Protein AF-W2JSD4-F1 (afdb_monomer_lite)

Radius of gyration: 41.14 Å; chains: 1; bounding box: 85×65×101 Å

Organism: Phytophthora nicotianae (NCBI:txid4792)

pLDDT: mean 72.25, std 26.04, range [26.53, 98.56]

Foldseek 3Di:
DDDDDPDDDDPDDDPPDDPDDPPPPPDDDPCPDDDDDDDPPDDDDDPPDPDDDDDPDDDPDDDDDDDPVVVVVVVVVVVVVVVVVVPPPPDDDADDADDWADWDWDDPDPPDIDTDTHGGPPQDPCPRSNDNDPDDDDDDDDADWDKDKDDQADPDADPWAWKKKWADDPVGIWIFDTAIQQHAQVSVQVRQCPTPLAPGKHKDWDPQPPHHNGIMIMITRPDPPRRGHDRPDHIDIGRPPIDD

Structure (mmCIF, N/CA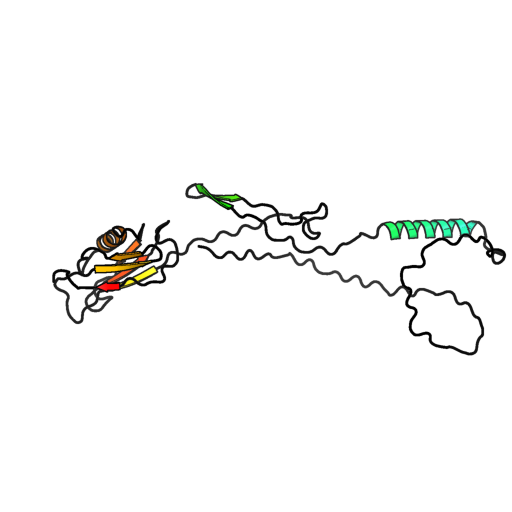/C/O backbone):
data_AF-W2JSD4-F1
#
_entry.id   AF-W2JSD4-F1
#
loop_
_atom_site.group_PDB
_atom_site.id
_atom_site.type_symbol
_atom_site.label_atom_id
_atom_site.label_alt_id
_atom_site.label_comp_id
_atom_site.label_asym_id
_atom_site.label_entity_id
_atom_site.label_seq_id
_atom_site.pdbx_PDB_ins_code
_atom_site.Cartn_x
_atom_site.Cartn_y
_atom_site.Cartn_z
_atom_site.occupancy
_atom_site.B_iso_or_equiv
_atom_site.auth_seq_id
_atom_site.auth_comp_id
_atom_site.auth_asym_id
_atom_site.auth_atom_id
_atom_site.pdbx_PDB_model_num
ATOM 1 N N . MET A 1 1 ? 10.696 -0.983 -6.379 1.00 34.59 1 MET A N 1
ATOM 2 C CA . MET A 1 1 ? 12.058 -1.258 -6.902 1.00 34.59 1 MET A CA 1
ATOM 3 C C . MET A 1 1 ? 12.075 -2.704 -7.394 1.00 34.59 1 MET A C 1
ATOM 5 O O . MET A 1 1 ? 11.824 -3.585 -6.585 1.00 34.59 1 MET A O 1
ATOM 9 N N . ILE A 1 2 ? 12.210 -2.968 -8.699 1.00 31.77 2 ILE A N 1
ATOM 10 C CA . ILE A 1 2 ? 12.017 -4.319 -9.270 1.00 31.77 2 ILE A CA 1
ATOM 11 C C . ILE A 1 2 ? 13.365 -4.866 -9.741 1.00 31.77 2 ILE A C 1
ATOM 13 O O . ILE A 1 2 ? 13.996 -4.292 -10.625 1.00 31.77 2 ILE A O 1
ATOM 17 N N . TYR A 1 3 ? 13.782 -5.991 -9.159 1.00 29.58 3 TYR A N 1
ATOM 18 C CA . TYR A 1 3 ? 14.874 -6.811 -9.674 1.00 29.58 3 TYR A CA 1
ATOM 19 C C . TYR A 1 3 ? 14.471 -7.366 -11.046 1.00 29.58 3 TYR A C 1
ATOM 21 O O . TYR A 1 3 ? 13.511 -8.126 -11.149 1.00 29.58 3 TYR A O 1
ATOM 29 N N . ARG A 1 4 ? 15.199 -7.010 -12.110 1.00 35.12 4 ARG A N 1
ATOM 30 C CA . ARG A 1 4 ? 15.073 -7.672 -13.416 1.00 35.12 4 ARG A CA 1
ATOM 31 C C . ARG A 1 4 ? 16.302 -8.521 -13.681 1.00 35.12 4 ARG A C 1
ATOM 33 O O . ARG A 1 4 ? 17.407 -8.006 -13.805 1.00 35.12 4 ARG A O 1
ATOM 40 N N . ARG A 1 5 ? 16.078 -9.820 -13.855 1.00 28.50 5 ARG A N 1
ATOM 41 C CA . ARG A 1 5 ? 16.980 -10.688 -14.603 1.00 28.50 5 ARG A CA 1
ATOM 42 C C . ARG A 1 5 ? 16.346 -10.899 -15.972 1.00 28.50 5 ARG A C 1
ATOM 44 O O . ARG A 1 5 ? 15.376 -11.635 -16.088 1.00 28.50 5 ARG A O 1
ATOM 51 N N . VAL A 1 6 ? 16.880 -10.233 -16.991 1.00 33.91 6 VAL A N 1
ATOM 52 C CA . VAL A 1 6 ? 16.550 -10.539 -18.386 1.00 33.91 6 VAL A CA 1
ATOM 53 C C . VAL A 1 6 ? 17.232 -11.870 -18.699 1.00 33.91 6 VAL A C 1
ATOM 55 O O . VAL A 1 6 ? 18.455 -11.917 -18.810 1.00 33.91 6 VAL A O 1
ATOM 58 N N . GLN A 1 7 ? 16.475 -12.968 -18.749 1.00 34.28 7 GLN A N 1
ATOM 59 C CA . GLN A 1 7 ? 16.999 -14.255 -19.214 1.00 34.28 7 GLN A CA 1
ATOM 60 C C . GLN A 1 7 ? 16.561 -14.519 -20.650 1.00 34.28 7 GLN A C 1
ATOM 62 O O . GLN A 1 7 ? 15.392 -14.382 -21.011 1.00 34.28 7 GLN A O 1
ATOM 67 N N . TRP A 1 8 ? 17.541 -14.905 -21.463 1.00 45.69 8 TRP A N 1
ATOM 68 C CA . TRP A 1 8 ? 17.386 -15.180 -22.882 1.00 45.69 8 TRP A CA 1
ATOM 69 C C . TRP A 1 8 ? 17.208 -16.679 -23.127 1.00 45.69 8 TRP A C 1
ATOM 71 O O . TRP A 1 8 ? 17.858 -17.502 -22.479 1.00 45.69 8 TRP A O 1
ATOM 81 N N . THR A 1 9 ? 16.364 -17.040 -24.090 1.00 32.56 9 THR A N 1
ATOM 82 C CA . THR A 1 9 ? 16.244 -18.410 -24.594 1.00 32.56 9 THR A CA 1
ATOM 83 C C . THR A 1 9 ? 16.611 -18.434 -26.074 1.00 32.56 9 THR A C 1
ATOM 85 O O . THR A 1 9 ? 15.913 -17.878 -26.917 1.00 32.56 9 THR A O 1
ATOM 88 N N . SER A 1 10 ? 17.722 -19.104 -26.390 1.00 35.81 10 SER A N 1
ATOM 89 C CA . SER A 1 10 ? 18.088 -19.445 -27.766 1.00 35.81 10 SER A CA 1
ATOM 90 C C . SER A 1 10 ? 17.223 -20.606 -28.257 1.00 35.81 10 SER A C 1
ATOM 92 O O . SER A 1 10 ? 17.127 -21.612 -27.540 1.00 35.81 10 SER A O 1
ATOM 94 N N . PRO A 1 11 ? 16.645 -20.564 -29.471 1.00 34.03 11 PRO A N 1
ATOM 95 C CA . PRO A 1 11 ? 16.133 -21.766 -30.106 1.00 34.03 11 PRO A CA 1
ATOM 96 C C . PRO A 1 11 ? 17.327 -22.674 -30.423 1.00 34.03 11 PRO A C 1
ATOM 98 O O . PRO A 1 11 ? 18.090 -22.415 -31.355 1.00 34.03 11 PRO A O 1
ATOM 101 N N . ARG A 1 12 ? 17.511 -23.752 -29.650 1.00 38.22 12 ARG A N 1
ATOM 102 C CA . ARG A 1 12 ? 18.503 -24.790 -29.964 1.00 38.22 12 ARG A CA 1
ATOM 103 C C . ARG A 1 12 ? 18.160 -25.399 -31.326 1.00 38.22 12 ARG A C 1
ATOM 105 O O . ARG A 1 12 ? 17.294 -26.267 -31.411 1.00 38.22 12 ARG A O 1
ATOM 112 N N . ARG A 1 13 ? 18.839 -24.978 -32.397 1.00 34.66 13 ARG A N 1
ATOM 113 C CA . ARG A 1 13 ? 18.837 -25.752 -33.644 1.00 34.66 13 ARG A CA 1
ATOM 114 C C . ARG A 1 13 ? 19.636 -27.042 -33.410 1.00 34.66 13 ARG A C 1
ATOM 116 O O . ARG A 1 13 ? 20.716 -26.982 -32.820 1.00 34.66 13 ARG A O 1
ATOM 123 N N . PRO A 1 14 ? 19.130 -28.213 -33.830 1.00 30.97 14 PRO A N 1
ATOM 124 C CA . PRO A 1 14 ? 19.818 -29.477 -33.614 1.00 30.97 14 PRO A CA 1
ATOM 125 C C . PRO A 1 14 ? 21.126 -29.513 -34.413 1.00 30.97 14 PRO A C 1
ATOM 127 O O . PRO A 1 14 ? 21.135 -29.305 -35.626 1.00 30.97 14 PRO A O 1
ATOM 130 N N . LEU A 1 15 ? 22.231 -29.806 -33.722 1.00 33.00 15 LEU A N 1
ATOM 131 C CA . LEU A 1 15 ? 23.531 -30.111 -34.317 1.00 33.00 15 LEU A CA 1
ATOM 132 C C . LEU A 1 15 ? 23.387 -31.327 -35.247 1.00 33.00 15 LEU A C 1
ATOM 134 O O . LEU A 1 15 ? 23.434 -32.473 -34.794 1.00 33.00 15 LEU A O 1
ATOM 138 N N . ARG A 1 16 ? 23.238 -31.107 -36.559 1.00 32.81 16 ARG A N 1
ATOM 139 C CA . ARG A 1 16 ? 23.513 -32.159 -37.547 1.00 32.81 16 ARG A CA 1
ATOM 140 C C . ARG A 1 16 ? 25.016 -32.425 -37.526 1.00 32.81 16 ARG A C 1
ATOM 142 O O . ARG A 1 16 ? 25.794 -31.676 -38.108 1.00 32.81 16 ARG A O 1
ATOM 149 N N . ARG A 1 17 ? 25.422 -33.498 -36.844 1.00 33.44 17 ARG A N 1
ATOM 150 C CA . ARG A 1 17 ? 26.762 -34.081 -36.976 1.00 33.44 17 ARG A CA 1
ATOM 151 C C . ARG A 1 17 ? 26.915 -34.603 -38.404 1.00 33.44 17 ARG A C 1
ATOM 153 O O . ARG A 1 17 ? 26.448 -35.697 -38.707 1.00 33.44 17 ARG A O 1
ATOM 160 N N . TYR A 1 18 ? 27.571 -33.844 -39.273 1.00 32.91 18 TYR A N 1
ATOM 161 C CA . TYR A 1 18 ? 28.174 -34.430 -40.464 1.00 32.91 18 TYR A CA 1
ATOM 162 C C . TYR A 1 18 ? 29.490 -35.084 -40.041 1.00 32.91 18 TYR A C 1
ATOM 164 O O . TYR A 1 18 ? 30.483 -34.413 -39.769 1.00 32.91 18 TYR A O 1
ATOM 172 N N . PHE A 1 19 ? 29.467 -36.412 -39.930 1.00 31.23 19 PHE A N 1
ATOM 173 C CA . PHE A 1 19 ? 30.673 -37.231 -39.916 1.00 31.23 19 PHE A CA 1
ATOM 174 C C . PHE A 1 19 ? 31.348 -37.078 -41.285 1.00 31.23 19 PHE A C 1
ATOM 176 O O . PHE A 1 19 ? 30.894 -37.655 -42.270 1.00 31.23 19 PHE A O 1
ATOM 183 N N . SER A 1 20 ? 32.412 -36.281 -41.354 1.00 29.39 20 SER A N 1
ATOM 184 C CA . SER A 1 20 ? 33.348 -36.345 -42.478 1.00 29.39 20 SER A CA 1
ATOM 185 C C . SER A 1 20 ? 34.213 -37.599 -42.297 1.00 29.39 20 SER A C 1
ATOM 187 O O . SER A 1 20 ? 34.738 -37.799 -41.196 1.00 29.39 20 SER A O 1
ATOM 189 N N . PRO A 1 21 ? 34.369 -38.471 -43.308 1.00 29.83 21 PRO A N 1
ATOM 190 C CA . PRO A 1 21 ? 35.281 -39.601 -43.198 1.00 29.83 21 PRO A CA 1
ATOM 191 C C . PRO A 1 21 ? 36.727 -39.081 -43.111 1.00 29.83 21 PRO A C 1
ATOM 193 O O . PRO A 1 21 ? 37.032 -38.015 -43.655 1.00 29.83 21 PRO A O 1
ATOM 196 N N . PRO A 1 22 ? 37.648 -39.806 -42.452 1.00 30.73 22 PRO A N 1
ATOM 197 C CA . PRO A 1 22 ? 39.042 -39.402 -42.417 1.00 30.73 22 PRO A CA 1
ATOM 198 C C . PRO A 1 22 ? 39.612 -39.508 -43.833 1.00 30.73 22 PRO A C 1
ATOM 200 O O . PRO A 1 22 ? 39.769 -40.602 -44.378 1.00 30.73 22 PRO A O 1
ATOM 203 N N . ILE A 1 23 ? 39.931 -38.365 -44.438 1.00 31.81 23 ILE A N 1
ATOM 204 C CA . ILE A 1 23 ? 40.723 -38.319 -45.663 1.00 31.81 23 ILE A CA 1
ATOM 205 C C . ILE A 1 23 ? 42.118 -38.824 -45.289 1.00 31.81 23 ILE A C 1
ATOM 207 O O . ILE A 1 23 ? 42.925 -38.115 -44.689 1.00 31.81 23 ILE A O 1
ATOM 211 N N . ARG A 1 24 ? 42.386 -40.094 -45.605 1.00 30.47 24 ARG A N 1
ATOM 212 C CA . ARG A 1 24 ? 43.734 -40.665 -45.603 1.00 30.47 24 ARG A CA 1
ATOM 213 C C . ARG A 1 24 ? 44.545 -39.902 -46.646 1.00 30.47 24 ARG A C 1
ATOM 215 O O . ARG A 1 24 ? 44.405 -40.137 -47.843 1.00 30.47 24 ARG A O 1
ATOM 222 N N . LEU A 1 25 ? 45.377 -38.978 -46.175 1.00 30.36 25 LEU A N 1
ATOM 223 C CA . LEU A 1 25 ? 46.402 -38.328 -46.977 1.00 30.36 25 LEU A CA 1
ATOM 224 C C . LEU A 1 25 ? 47.358 -39.426 -47.466 1.00 30.36 25 LEU A C 1
ATOM 226 O O . LEU A 1 25 ? 48.126 -39.987 -46.683 1.00 30.36 25 LEU A O 1
ATOM 230 N N . LEU A 1 26 ? 47.258 -39.795 -48.742 1.00 28.88 26 LEU A N 1
ATOM 231 C CA . LEU A 1 26 ? 48.181 -40.730 -49.373 1.00 28.88 26 LEU A CA 1
ATOM 232 C C . LEU A 1 26 ? 49.525 -39.998 -49.531 1.00 28.88 26 LEU A C 1
ATOM 234 O O . LEU A 1 26 ? 49.752 -39.293 -50.511 1.00 28.88 26 LEU A O 1
ATOM 238 N N . LEU A 1 27 ? 50.389 -40.092 -48.515 1.00 29.59 27 LEU A N 1
ATOM 239 C CA . LEU A 1 27 ? 51.774 -39.639 -48.611 1.00 29.59 27 LEU A CA 1
ATOM 240 C C . LEU A 1 27 ? 52.483 -40.438 -49.710 1.00 29.59 27 LEU A C 1
ATOM 242 O O . LEU A 1 27 ? 52.460 -41.670 -49.709 1.00 29.59 27 LEU A O 1
ATOM 246 N N . CYS A 1 28 ? 53.143 -39.724 -50.620 1.00 26.53 28 CYS A N 1
ATOM 247 C CA . CYS A 1 28 ? 54.070 -40.292 -51.588 1.00 26.53 28 CYS A CA 1
ATOM 248 C C . CYS A 1 28 ? 55.108 -41.182 -50.886 1.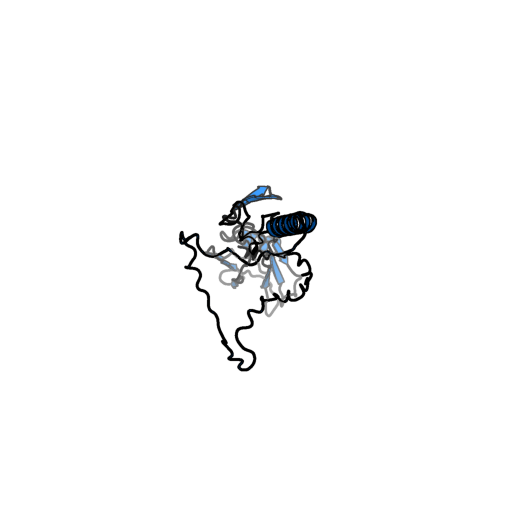00 26.53 28 CYS A C 1
ATOM 250 O O . CYS A 1 28 ? 55.852 -40.720 -50.019 1.00 26.53 28 CYS A O 1
ATOM 252 N N . LEU A 1 29 ? 55.195 -42.447 -51.300 1.00 27.52 29 LEU A N 1
ATOM 253 C CA . LEU A 1 29 ? 56.316 -43.319 -50.968 1.00 27.52 29 LEU A CA 1
ATOM 254 C C . LEU A 1 29 ? 57.553 -42.845 -51.741 1.00 27.52 29 LEU A C 1
ATOM 256 O O . LEU A 1 29 ? 57.626 -43.000 -52.957 1.00 27.52 29 LEU A O 1
ATOM 260 N N . VAL A 1 30 ? 58.549 -42.314 -51.031 1.00 34.44 30 VAL A N 1
ATOM 261 C CA . VAL A 1 30 ? 59.941 -42.344 -51.497 1.00 34.44 30 VAL A CA 1
ATOM 262 C C . VAL A 1 30 ? 60.607 -43.514 -50.786 1.00 34.44 30 VAL A C 1
ATOM 264 O O . VAL A 1 30 ? 60.987 -43.433 -49.619 1.00 34.44 30 VAL A O 1
ATOM 267 N N . GLN A 1 31 ? 60.682 -44.642 -51.484 1.00 34.66 31 GLN A N 1
ATOM 268 C CA . GLN A 1 31 ? 61.349 -45.853 -51.021 1.00 34.66 31 GLN A CA 1
ATOM 269 C C . GLN A 1 31 ? 62.866 -45.627 -51.061 1.00 34.66 31 GLN A C 1
ATOM 271 O O . GLN A 1 31 ? 63.435 -45.537 -52.146 1.00 34.66 31 GLN A O 1
ATOM 276 N N . LYS A 1 32 ? 63.512 -45.493 -49.893 1.00 35.84 32 LYS A N 1
ATOM 277 C CA . LYS A 1 32 ? 64.970 -45.275 -49.806 1.00 35.84 32 LYS A CA 1
ATOM 278 C C . LYS A 1 32 ? 65.788 -46.498 -49.349 1.00 35.84 32 LYS A C 1
ATOM 280 O O . LYS A 1 32 ? 66.985 -46.476 -49.565 1.00 35.84 32 LYS A O 1
ATOM 285 N N . ASP A 1 33 ? 65.182 -47.554 -48.792 1.00 32.94 33 ASP A N 1
ATOM 286 C CA . ASP A 1 33 ? 65.760 -48.917 -48.664 1.00 32.94 33 ASP A CA 1
ATOM 287 C C . ASP A 1 33 ? 64.769 -49.869 -47.938 1.00 32.94 33 ASP A C 1
ATOM 289 O O . ASP A 1 33 ? 64.012 -49.394 -47.088 1.00 32.94 33 ASP A O 1
ATOM 293 N N . PRO A 1 34 ? 64.727 -51.197 -48.203 1.00 41.47 34 PRO A N 1
ATOM 294 C CA . PRO A 1 34 ? 63.590 -52.049 -47.823 1.00 41.47 34 PRO A CA 1
ATOM 295 C C . PRO A 1 34 ? 63.665 -52.764 -46.454 1.00 41.47 34 PRO A C 1
ATOM 297 O O . PRO A 1 34 ? 62.884 -53.691 -46.242 1.00 41.47 34 PRO A O 1
ATOM 300 N N . ARG A 1 35 ? 64.569 -52.428 -45.513 1.00 38.59 35 ARG A N 1
ATOM 301 C CA . ARG A 1 35 ? 64.761 -53.281 -44.303 1.00 38.59 35 ARG A CA 1
ATOM 302 C C . ARG A 1 35 ? 64.842 -52.626 -42.915 1.00 38.59 35 ARG A C 1
ATOM 304 O O . ARG A 1 35 ? 65.102 -53.346 -41.956 1.00 38.59 35 ARG A O 1
ATOM 311 N N . ARG A 1 36 ? 64.555 -51.333 -42.726 1.00 35.09 36 ARG A N 1
ATOM 312 C CA . ARG A 1 36 ? 64.438 -50.747 -41.367 1.00 35.09 36 ARG A CA 1
ATOM 313 C C . ARG A 1 36 ? 63.384 -49.641 -41.294 1.00 35.09 36 ARG A C 1
ATOM 315 O O . ARG A 1 36 ? 63.546 -48.595 -41.909 1.00 35.09 36 ARG A O 1
ATOM 322 N N . PHE A 1 37 ? 62.347 -49.850 -40.482 1.00 33.53 37 PHE A N 1
ATOM 323 C CA . PHE A 1 37 ? 61.422 -48.798 -40.055 1.00 33.53 37 PHE A CA 1
ATOM 324 C C . PHE A 1 37 ? 61.918 -48.199 -38.733 1.00 33.53 37 PHE A C 1
ATOM 326 O O . PHE A 1 37 ? 62.057 -48.918 -37.745 1.00 33.53 37 PHE A O 1
ATOM 333 N N . VAL A 1 38 ? 62.167 -46.888 -38.702 1.00 38.12 38 VAL A N 1
ATOM 334 C CA . VAL A 1 38 ? 62.349 -46.115 -37.462 1.00 38.12 38 VAL A CA 1
ATOM 335 C C . VAL A 1 38 ? 61.153 -45.179 -37.324 1.00 38.12 38 VAL A C 1
ATOM 337 O O . VAL A 1 38 ? 60.815 -44.451 -38.255 1.00 38.12 38 VAL A O 1
ATOM 340 N N . TRP A 1 39 ? 60.498 -45.205 -36.165 1.00 28.14 39 TRP A N 1
ATOM 341 C CA . TRP A 1 39 ? 59.381 -44.319 -35.852 1.00 28.14 39 TRP A CA 1
ATOM 342 C C . TRP A 1 39 ? 59.892 -42.925 -35.471 1.00 28.14 39 TRP A C 1
ATOM 344 O O . TRP A 1 39 ? 60.505 -42.765 -34.418 1.00 28.14 39 TRP A O 1
ATOM 354 N N . ILE A 1 40 ? 59.585 -41.901 -36.273 1.00 38.59 40 ILE A N 1
ATOM 355 C CA . ILE A 1 40 ? 59.673 -40.500 -35.833 1.00 38.59 40 ILE A CA 1
ATOM 356 C C . ILE A 1 40 ? 58.300 -40.130 -35.273 1.00 38.59 40 ILE A C 1
ATOM 358 O O . ILE A 1 40 ? 57.331 -40.013 -36.019 1.00 38.59 40 ILE A O 1
ATOM 362 N N . LYS A 1 41 ? 58.196 -40.001 -33.946 1.00 41.47 41 LYS A N 1
ATOM 363 C CA . LYS A 1 41 ? 56.906 -39.819 -33.262 1.00 41.47 41 LYS A CA 1
ATOM 364 C C . LYS A 1 41 ? 56.376 -38.386 -33.216 1.00 41.47 41 LYS A C 1
ATOM 366 O O . LYS A 1 41 ? 55.246 -38.240 -32.787 1.00 41.47 41 LYS A O 1
ATOM 371 N N . ASN A 1 42 ? 57.102 -37.355 -33.653 1.00 36.38 42 ASN A N 1
ATOM 372 C CA . ASN A 1 42 ? 56.576 -35.984 -33.677 1.00 36.38 42 ASN A CA 1
ATOM 373 C C . ASN A 1 42 ? 57.318 -35.116 -34.702 1.00 36.38 42 ASN A C 1
ATOM 375 O O . ASN A 1 42 ? 58.507 -34.854 -34.531 1.00 36.38 42 ASN A O 1
ATOM 379 N N . LEU A 1 43 ? 56.614 -34.624 -35.726 1.00 34.72 43 LEU A N 1
ATOM 380 C CA . LEU A 1 43 ? 57.088 -33.515 -36.556 1.00 34.72 43 LEU A CA 1
ATOM 381 C C . LEU A 1 43 ? 56.300 -32.260 -36.161 1.00 34.72 43 LEU A C 1
ATOM 383 O O . LEU A 1 43 ? 55.132 -32.114 -36.507 1.00 34.72 43 LEU A O 1
ATOM 387 N N . SER A 1 44 ? 56.929 -31.378 -35.385 1.00 33.09 44 SER A N 1
ATOM 388 C CA . SER A 1 44 ? 56.374 -30.069 -35.036 1.00 33.09 44 SER A CA 1
ATOM 389 C C . SER A 1 44 ? 56.888 -29.044 -36.044 1.00 33.09 44 SER A C 1
ATOM 391 O O . SER A 1 44 ? 58.065 -28.693 -36.020 1.00 33.09 44 SER A O 1
ATOM 393 N N . ILE A 1 45 ? 56.025 -28.589 -36.953 1.00 38.12 45 ILE A N 1
ATOM 394 C CA . ILE A 1 45 ? 56.349 -27.494 -37.874 1.00 38.12 45 ILE A CA 1
ATOM 395 C C . ILE A 1 45 ? 55.885 -26.197 -37.205 1.00 38.12 45 ILE A C 1
ATOM 397 O O . ILE A 1 45 ? 54.687 -25.979 -37.027 1.00 38.12 45 ILE A O 1
ATOM 401 N N . LYS A 1 46 ? 56.828 -25.343 -36.787 1.00 32.72 46 LYS A N 1
ATOM 402 C CA . LYS A 1 46 ? 56.519 -23.980 -36.326 1.00 32.72 46 LYS A CA 1
ATOM 403 C C . LYS A 1 46 ? 56.345 -23.071 -37.543 1.00 32.72 46 LYS A C 1
ATOM 405 O O . LYS A 1 46 ? 57.146 -23.112 -38.466 1.00 32.72 46 LYS A O 1
ATOM 410 N N . ALA A 1 47 ? 55.309 -22.235 -37.513 1.00 34.91 47 ALA A N 1
ATOM 411 C CA . ALA A 1 47 ? 54.866 -21.347 -38.591 1.00 34.91 47 ALA A CA 1
ATOM 412 C C . ALA A 1 47 ? 55.797 -20.141 -38.848 1.00 34.91 47 ALA A C 1
ATOM 414 O O . ALA A 1 47 ? 55.372 -18.990 -38.797 1.00 34.91 47 ALA A O 1
ATOM 415 N N . ARG A 1 48 ? 57.083 -20.385 -39.093 1.00 40.16 48 ARG A N 1
ATOM 416 C CA . ARG A 1 48 ? 58.051 -19.344 -39.452 1.00 40.16 48 ARG A CA 1
ATOM 417 C C . ARG A 1 48 ? 59.150 -19.913 -40.339 1.00 40.16 48 ARG A C 1
ATOM 419 O O . ARG A 1 48 ? 60.300 -19.898 -39.952 1.00 40.16 48 ARG A O 1
ATOM 426 N N . ASP A 1 49 ? 58.741 -20.411 -41.506 1.00 31.92 49 ASP A N 1
ATOM 427 C CA . ASP A 1 49 ? 59.612 -20.761 -42.641 1.00 31.92 49 ASP A CA 1
ATOM 428 C C . ASP A 1 49 ? 58.906 -20.465 -43.988 1.00 31.92 49 ASP A C 1
ATOM 430 O O . ASP A 1 49 ? 59.070 -21.176 -44.976 1.00 31.92 49 ASP A O 1
ATOM 434 N N . ILE A 1 50 ? 58.077 -19.412 -44.041 1.00 39.94 50 ILE A N 1
ATOM 435 C C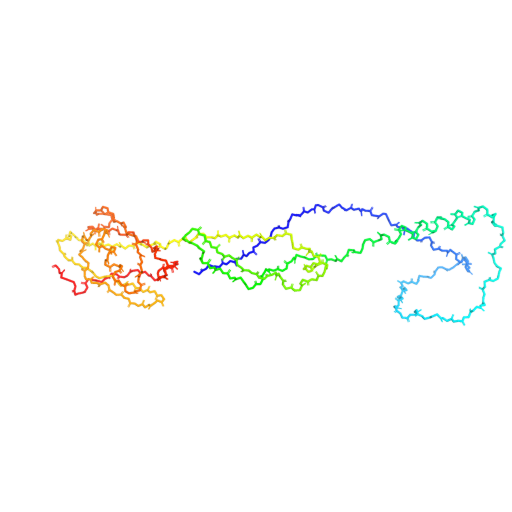A . ILE A 1 50 ? 57.515 -18.892 -45.299 1.00 39.94 50 ILE A CA 1
ATOM 436 C C . ILE A 1 50 ? 58.272 -17.613 -45.653 1.00 39.94 50 ILE A C 1
ATOM 438 O O . ILE A 1 50 ? 57.829 -16.512 -45.348 1.00 39.94 50 ILE A O 1
ATOM 442 N N . LEU A 1 51 ? 59.428 -17.769 -46.293 1.00 32.78 51 LEU A N 1
ATOM 443 C CA . LEU A 1 51 ? 60.033 -16.740 -47.139 1.00 32.78 51 LEU A CA 1
ATOM 444 C C . LEU A 1 51 ? 60.599 -17.433 -48.389 1.00 32.78 51 LEU A C 1
ATOM 446 O O . LEU A 1 51 ? 61.237 -18.483 -48.267 1.00 32.78 51 LEU A O 1
ATOM 450 N N . PRO A 1 52 ? 60.349 -16.904 -49.600 1.00 36.81 52 PRO A N 1
ATOM 451 C CA . PRO A 1 52 ? 60.696 -17.590 -50.833 1.00 36.81 52 PRO A CA 1
ATOM 452 C C . PRO A 1 52 ? 62.201 -17.463 -51.084 1.00 36.81 52 PRO A C 1
ATOM 454 O O . PRO A 1 52 ? 62.709 -16.404 -51.443 1.00 36.81 52 PRO A O 1
ATOM 457 N N . SER A 1 53 ? 62.921 -18.566 -50.898 1.00 32.22 53 SER A N 1
ATOM 458 C CA . SER A 1 53 ? 64.306 -18.707 -51.340 1.00 32.22 53 SER A CA 1
ATOM 459 C C . SER A 1 53 ? 64.338 -18.862 -52.862 1.00 32.22 53 SER A C 1
ATOM 461 O O . SER A 1 53 ? 63.864 -19.848 -53.433 1.00 32.22 53 SER A O 1
ATOM 463 N N . THR A 1 54 ? 64.885 -17.850 -53.525 1.00 39.09 54 THR A N 1
ATOM 464 C CA . THR A 1 54 ? 65.215 -17.819 -54.946 1.00 39.09 54 THR A CA 1
ATOM 465 C C . THR A 1 54 ? 66.337 -18.813 -55.249 1.00 39.09 54 THR A C 1
ATOM 467 O O . THR A 1 54 ? 67.520 -18.488 -55.193 1.00 39.09 54 THR A O 1
ATOM 470 N N . ARG A 1 55 ? 65.990 -20.048 -55.625 1.00 33.00 55 ARG A N 1
ATOM 471 C CA . ARG A 1 55 ? 66.919 -20.906 -56.379 1.00 33.00 55 ARG A CA 1
ATOM 472 C C . ARG A 1 55 ? 66.196 -21.923 -57.252 1.00 33.00 55 ARG A C 1
ATOM 474 O O . ARG A 1 55 ? 65.910 -23.052 -56.873 1.00 33.00 55 ARG A O 1
ATOM 481 N N . THR A 1 56 ? 65.955 -21.499 -58.485 1.00 41.66 56 THR A N 1
ATOM 482 C CA . THR A 1 56 ? 65.727 -22.355 -59.647 1.00 41.66 56 THR A CA 1
ATOM 483 C C . THR A 1 56 ? 66.937 -23.258 -59.873 1.00 41.66 56 THR A C 1
ATOM 485 O O . THR A 1 56 ? 67.940 -22.799 -60.409 1.00 41.66 56 THR A O 1
ATOM 488 N N . SER A 1 57 ? 66.869 -24.527 -59.470 1.00 39.25 57 SER A N 1
ATOM 489 C CA . SER A 1 57 ? 67.722 -25.605 -60.000 1.00 39.25 57 SER A CA 1
ATOM 490 C C . SER A 1 57 ? 67.407 -26.924 -59.290 1.00 39.25 57 SER A C 1
ATOM 492 O O . SER A 1 57 ? 68.048 -27.245 -58.297 1.00 39.25 57 SER A O 1
ATOM 494 N N . MET A 1 58 ? 66.421 -27.672 -59.793 1.00 34.41 58 MET A N 1
ATOM 495 C CA . MET A 1 58 ? 66.360 -29.151 -59.825 1.00 34.41 58 MET A CA 1
ATOM 496 C C . MET A 1 58 ? 64.911 -29.594 -60.051 1.00 34.41 58 MET A C 1
ATOM 498 O O . MET A 1 58 ? 64.224 -30.084 -59.166 1.00 34.41 58 MET A O 1
ATOM 502 N N . ALA A 1 59 ? 64.428 -29.412 -61.274 1.00 34.72 59 ALA A N 1
ATOM 503 C CA . ALA A 1 59 ? 63.249 -30.124 -61.758 1.00 34.72 59 ALA A CA 1
ATOM 504 C C . ALA A 1 59 ? 63.442 -30.419 -63.247 1.00 34.72 59 ALA A C 1
ATOM 506 O O . ALA A 1 59 ? 62.653 -30.031 -64.102 1.00 34.72 59 ALA A O 1
ATOM 507 N N . ARG A 1 60 ? 64.566 -31.059 -63.578 1.00 36.81 60 ARG A N 1
ATOM 508 C CA . ARG A 1 60 ? 64.742 -31.722 -64.868 1.00 36.81 60 ARG A CA 1
ATOM 509 C C . ARG A 1 60 ? 64.820 -33.215 -64.591 1.00 36.81 60 ARG A C 1
ATOM 511 O O . ARG A 1 60 ? 65.638 -33.649 -63.793 1.00 36.81 60 ARG A O 1
ATOM 518 N N . SER A 1 61 ? 63.980 -33.960 -65.301 1.00 37.66 61 SER A N 1
ATOM 519 C CA . SER A 1 61 ? 63.986 -35.422 -65.407 1.00 37.66 61 SER A CA 1
ATOM 520 C C . SER A 1 61 ? 63.190 -36.214 -64.362 1.00 37.66 61 SER A C 1
ATOM 522 O O . SER A 1 61 ? 63.747 -36.990 -63.598 1.00 37.66 61 SER A O 1
ATOM 524 N N . CYS A 1 62 ? 61.858 -36.105 -64.424 1.00 36.31 62 CYS A N 1
ATOM 525 C CA . CYS A 1 62 ? 60.988 -37.291 -64.382 1.00 36.31 62 CYS A CA 1
ATOM 526 C C . CYS A 1 62 ? 59.602 -36.967 -64.970 1.00 36.31 62 CYS A C 1
ATOM 528 O O . CYS A 1 62 ? 58.583 -36.998 -64.295 1.00 36.31 62 CYS A O 1
ATOM 530 N N . PHE A 1 63 ? 59.565 -36.590 -66.250 1.00 37.88 63 PHE A N 1
ATOM 531 C CA . PHE A 1 63 ? 58.314 -36.499 -67.007 1.00 37.88 63 PHE A CA 1
ATOM 532 C C . PHE A 1 63 ? 58.525 -37.187 -68.353 1.00 37.88 63 PHE A C 1
ATOM 534 O O . PHE A 1 63 ? 58.806 -36.564 -69.374 1.00 37.88 63 PHE A O 1
ATOM 541 N N . ARG A 1 64 ? 58.469 -38.521 -68.347 1.00 40.47 64 ARG A N 1
ATOM 542 C CA . ARG A 1 64 ? 58.311 -39.302 -69.574 1.00 40.47 64 ARG A CA 1
ATOM 543 C C . ARG A 1 64 ? 56.988 -40.054 -69.501 1.00 40.47 64 ARG A C 1
ATOM 545 O O . ARG A 1 64 ? 56.793 -40.889 -68.630 1.00 40.47 64 ARG A O 1
ATOM 552 N N . ARG A 1 65 ? 56.143 -39.744 -70.491 1.00 49.28 65 ARG A N 1
ATOM 553 C CA . ARG A 1 65 ? 54.893 -40.406 -70.903 1.00 49.28 65 ARG A CA 1
ATOM 554 C C . ARG A 1 65 ? 53.679 -40.255 -69.979 1.00 49.28 65 ARG A C 1
ATOM 556 O O . ARG A 1 65 ? 53.245 -41.209 -69.349 1.00 49.28 65 ARG A O 1
ATOM 563 N N . LEU A 1 66 ? 53.014 -39.104 -70.081 1.00 45.25 66 LEU A N 1
ATOM 564 C CA . LEU A 1 66 ? 51.549 -39.043 -70.022 1.00 45.25 66 LEU A CA 1
ATOM 565 C C . LEU A 1 66 ? 51.024 -38.210 -71.202 1.00 45.25 66 LEU A C 1
ATOM 567 O O . LEU A 1 66 ? 51.564 -37.155 -71.517 1.00 45.25 66 LEU A O 1
ATOM 571 N N . TRP A 1 67 ? 50.009 -38.743 -71.884 1.00 46.00 67 TRP A N 1
ATOM 572 C CA . TRP A 1 67 ? 49.364 -38.170 -73.070 1.00 46.00 67 TRP A CA 1
ATOM 573 C C . TRP A 1 67 ? 48.752 -36.772 -72.822 1.00 46.00 67 TRP A C 1
ATOM 575 O O . TRP A 1 67 ? 48.222 -36.532 -71.732 1.00 46.00 67 TRP A O 1
ATOM 585 N N . PRO A 1 68 ? 48.726 -35.879 -73.836 1.00 49.84 68 PRO A N 1
ATOM 586 C CA . PRO A 1 68 ? 48.301 -34.478 -73.695 1.00 49.84 68 PRO A CA 1
ATOM 587 C C . PRO A 1 68 ? 46.856 -34.303 -73.192 1.00 49.84 68 PRO A C 1
ATOM 589 O O . PRO A 1 68 ? 46.576 -33.371 -72.440 1.00 49.84 68 PRO A O 1
ATOM 592 N N . SER A 1 69 ? 45.950 -35.241 -73.492 1.00 50.69 69 SER A N 1
ATOM 593 C CA . SER A 1 69 ? 44.542 -35.190 -73.059 1.00 50.69 69 SER A CA 1
ATOM 594 C C . SER A 1 69 ? 44.345 -35.340 -71.543 1.00 50.69 69 SER A C 1
ATOM 596 O O . SER A 1 69 ? 43.321 -34.926 -71.005 1.00 50.69 69 SER A O 1
ATOM 598 N N . ARG A 1 70 ? 45.317 -35.921 -70.824 1.00 53.88 70 ARG A N 1
ATOM 599 C CA . ARG A 1 70 ? 45.231 -36.146 -69.368 1.00 53.88 70 ARG A CA 1
ATOM 600 C C . ARG A 1 70 ? 45.631 -34.904 -68.562 1.00 53.88 70 ARG A C 1
ATOM 602 O O . ARG A 1 70 ? 45.188 -34.765 -67.430 1.00 53.88 70 ARG A O 1
ATOM 609 N N . ILE A 1 71 ? 46.413 -33.987 -69.141 1.00 56.59 71 ILE A N 1
ATOM 610 C CA . ILE A 1 71 ? 46.892 -32.770 -68.460 1.00 56.59 71 ILE A CA 1
ATOM 611 C C . ILE A 1 71 ? 45.753 -31.760 -68.303 1.00 56.59 71 ILE A C 1
ATOM 613 O O . ILE A 1 71 ? 45.583 -31.197 -67.228 1.00 56.59 71 ILE A O 1
ATOM 617 N N . HIS A 1 72 ? 44.928 -31.574 -69.338 1.00 59.25 72 HIS A N 1
ATOM 618 C CA . HIS A 1 72 ? 43.771 -30.675 -69.262 1.00 59.25 72 HIS A CA 1
ATOM 619 C C . HIS A 1 72 ? 42.732 -31.168 -68.253 1.00 59.25 72 HIS A C 1
ATOM 621 O O . HIS A 1 72 ? 42.231 -30.374 -67.466 1.00 59.25 72 HIS A O 1
ATOM 627 N N . LEU A 1 73 ? 42.473 -32.480 -68.207 1.00 60.97 73 LEU A N 1
ATOM 628 C CA . LEU A 1 73 ? 41.562 -33.074 -67.226 1.00 60.97 73 LEU A CA 1
ATOM 629 C C . LEU A 1 73 ? 42.077 -32.898 -65.789 1.00 60.97 73 LEU A C 1
ATOM 631 O O . LEU A 1 73 ? 41.307 -32.542 -64.905 1.00 60.97 73 LEU A O 1
ATOM 635 N N . VAL A 1 74 ? 43.378 -33.111 -65.556 1.00 62.88 74 VAL A N 1
ATOM 636 C CA . VAL A 1 74 ? 43.994 -32.926 -64.232 1.00 62.88 74 VAL A CA 1
ATOM 637 C C . VAL A 1 74 ? 43.976 -31.455 -63.816 1.00 62.88 74 VAL A C 1
ATOM 639 O O . VAL A 1 74 ? 43.612 -31.170 -62.684 1.00 62.88 74 VAL A O 1
ATOM 642 N N . MET A 1 75 ? 44.288 -30.518 -64.715 1.00 66.44 75 MET A N 1
ATOM 643 C CA . MET A 1 75 ? 44.240 -29.077 -64.428 1.00 66.44 75 MET A CA 1
ATOM 644 C C . MET A 1 75 ? 42.812 -28.581 -64.172 1.00 66.44 75 MET A C 1
ATOM 646 O O . MET A 1 75 ? 42.604 -27.755 -63.289 1.00 66.44 75 MET A O 1
ATOM 650 N N . LEU A 1 76 ? 41.821 -29.112 -64.894 1.00 66.19 76 LEU A N 1
ATOM 651 C CA . LEU A 1 76 ? 40.407 -28.773 -64.717 1.00 66.19 76 LEU A CA 1
ATOM 652 C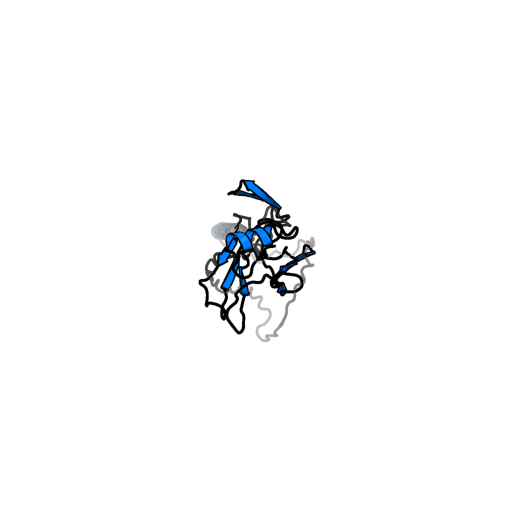 C . LEU A 1 76 ? 39.853 -29.356 -63.409 1.00 66.19 76 LEU A C 1
ATOM 654 O O . LEU A 1 76 ? 39.154 -28.659 -62.681 1.00 66.19 76 LEU A O 1
ATOM 658 N N . LEU A 1 77 ? 40.236 -30.587 -63.050 1.00 65.00 77 LEU A N 1
ATOM 659 C CA . LEU A 1 77 ? 39.929 -31.183 -61.744 1.00 65.00 77 LEU A CA 1
ATOM 660 C C . LEU A 1 77 ? 40.616 -30.436 -60.594 1.00 65.00 77 LEU A C 1
ATOM 662 O O . LEU A 1 77 ? 39.995 -30.223 -59.559 1.00 65.00 77 LEU A O 1
ATOM 666 N N . PHE A 1 78 ? 41.866 -30.002 -60.772 1.00 62.69 78 PHE A N 1
ATOM 667 C CA . PHE A 1 78 ? 42.599 -29.221 -59.773 1.00 62.69 78 PHE A CA 1
ATOM 668 C C . PHE A 1 78 ? 42.023 -27.804 -59.624 1.00 62.69 78 PHE A C 1
ATOM 670 O O . PHE A 1 78 ? 41.909 -27.299 -58.512 1.00 62.69 78 PHE A O 1
ATOM 677 N N . GLY A 1 79 ? 41.586 -27.189 -60.728 1.00 61.03 79 GLY A N 1
ATOM 678 C CA . GLY A 1 79 ? 40.866 -25.916 -60.739 1.00 61.03 79 GLY A CA 1
ATOM 679 C C . GLY A 1 79 ? 39.492 -26.009 -60.071 1.00 61.03 79 GLY A C 1
ATOM 680 O O . GLY A 1 79 ? 39.176 -25.180 -59.225 1.00 61.03 79 GLY A O 1
ATOM 681 N N . LEU A 1 80 ? 38.706 -27.050 -60.366 1.00 62.28 80 LEU A N 1
ATOM 682 C CA . LEU A 1 80 ? 37.431 -27.320 -59.686 1.00 62.28 80 LEU A CA 1
ATOM 683 C C . LEU A 1 80 ? 37.623 -27.613 -58.193 1.00 62.28 80 LEU A C 1
ATOM 685 O O . LEU A 1 80 ? 36.827 -27.153 -57.378 1.00 62.28 80 LEU A O 1
ATOM 689 N N . LEU A 1 81 ? 38.689 -28.327 -57.821 1.00 57.62 81 LEU A N 1
ATOM 690 C CA . LEU A 1 81 ? 39.046 -28.572 -56.425 1.00 57.62 81 LEU A CA 1
ATOM 691 C C . LEU A 1 81 ? 39.428 -27.264 -55.710 1.00 57.62 81 LEU A C 1
ATOM 693 O O . LEU A 1 81 ? 38.969 -27.032 -54.599 1.00 57.62 81 LEU A O 1
ATOM 697 N N . LEU A 1 82 ? 40.195 -26.376 -56.350 1.00 56.72 82 LEU A N 1
ATOM 698 C CA . LEU A 1 82 ? 40.531 -25.051 -55.810 1.00 56.72 82 LEU A CA 1
ATOM 699 C C . LEU A 1 82 ? 39.297 -24.147 -55.650 1.00 56.72 82 LEU A C 1
ATOM 701 O O . LEU A 1 82 ? 39.166 -23.484 -54.623 1.00 56.72 82 LEU A O 1
ATOM 705 N N . ILE A 1 83 ? 38.365 -24.164 -56.608 1.00 54.75 83 ILE A N 1
ATOM 706 C CA . ILE A 1 83 ? 37.092 -23.425 -56.522 1.00 54.75 83 ILE A CA 1
ATOM 707 C C . ILE A 1 83 ? 36.205 -23.992 -55.399 1.00 54.75 83 ILE A C 1
ATOM 709 O O . ILE A 1 83 ? 35.571 -23.232 -54.671 1.00 54.75 83 ILE A O 1
ATOM 713 N N . ALA A 1 84 ? 36.201 -25.314 -55.196 1.00 53.69 84 ALA A N 1
ATOM 714 C CA . ALA A 1 84 ? 35.476 -25.950 -54.096 1.00 53.69 84 ALA A CA 1
ATOM 715 C C . ALA A 1 84 ? 36.073 -25.630 -52.709 1.00 53.69 84 ALA A C 1
ATOM 717 O O . ALA A 1 84 ? 35.328 -25.567 -51.733 1.00 53.69 84 ALA A O 1
ATOM 718 N N . ILE A 1 85 ? 37.389 -25.390 -52.607 1.00 53.03 85 ILE A N 1
ATOM 719 C CA . ILE A 1 85 ? 38.060 -25.001 -51.350 1.00 53.03 85 ILE A CA 1
ATOM 720 C C . ILE A 1 85 ? 37.859 -23.504 -51.040 1.00 53.03 85 ILE A C 1
ATOM 722 O O . ILE A 1 85 ? 37.813 -23.124 -49.871 1.00 53.03 85 ILE A O 1
ATOM 726 N N . ALA A 1 86 ? 37.681 -22.653 -52.057 1.00 52.91 86 ALA A N 1
ATOM 727 C CA . ALA A 1 86 ? 37.474 -21.211 -51.876 1.00 52.91 86 ALA A CA 1
ATOM 728 C C . ALA A 1 86 ? 36.114 -20.847 -51.246 1.00 52.91 86 ALA A C 1
ATOM 730 O O . ALA A 1 86 ? 35.975 -19.769 -50.675 1.00 52.91 86 ALA A O 1
ATOM 731 N N . ASN A 1 87 ? 35.139 -21.761 -51.277 1.00 54.28 87 ASN A N 1
ATOM 732 C CA . ASN A 1 87 ? 33.833 -21.594 -50.629 1.00 54.28 87 ASN A CA 1
ATOM 733 C C . ASN A 1 87 ? 33.792 -22.174 -49.206 1.00 54.28 87 ASN A C 1
ATOM 735 O O . ASN A 1 87 ? 32.723 -22.531 -48.704 1.00 54.28 87 ASN A O 1
ATOM 739 N N . ALA A 1 88 ? 34.943 -22.290 -48.538 1.00 55.38 88 ALA A N 1
ATOM 740 C CA . ALA A 1 88 ? 34.970 -22.537 -47.105 1.00 55.38 88 ALA A CA 1
ATOM 741 C C . ALA A 1 88 ? 34.343 -21.329 -46.391 1.00 55.38 88 ALA A C 1
ATOM 743 O O . ALA A 1 88 ? 34.988 -20.300 -46.199 1.00 55.38 88 ALA A O 1
ATOM 744 N N . ALA A 1 89 ? 33.062 -21.444 -46.033 1.00 61.28 89 ALA A N 1
ATOM 745 C CA . ALA A 1 89 ? 32.380 -20.462 -45.204 1.00 61.28 89 ALA A CA 1
ATOM 746 C C . ALA A 1 89 ? 33.184 -20.278 -43.910 1.00 61.28 89 ALA A C 1
ATOM 748 O O . ALA A 1 89 ? 33.363 -21.213 -43.125 1.00 61.28 89 ALA A O 1
ATOM 749 N N . PHE A 1 90 ? 33.727 -19.077 -43.735 1.00 53.25 90 PHE A N 1
ATOM 750 C CA . PHE A 1 90 ? 34.487 -18.698 -42.556 1.00 53.25 90 PHE A CA 1
ATOM 751 C C . PHE A 1 90 ? 33.489 -18.536 -41.404 1.00 53.25 90 PHE A C 1
ATOM 753 O O . PHE A 1 90 ? 32.888 -17.483 -41.231 1.00 53.25 90 PHE A O 1
ATOM 760 N N . PHE A 1 91 ? 33.245 -19.608 -40.652 1.00 56.91 91 PHE A N 1
ATOM 761 C CA . PHE A 1 91 ? 32.448 -19.533 -39.433 1.00 56.91 91 PHE A CA 1
ATOM 762 C C . PHE A 1 91 ? 33.349 -19.042 -38.303 1.00 56.91 91 PHE A C 1
ATOM 764 O O . PHE A 1 91 ? 34.192 -19.786 -37.799 1.00 56.91 91 PHE A O 1
ATOM 771 N N . THR A 1 92 ? 33.189 -17.785 -37.903 1.00 61.25 92 THR A N 1
ATOM 772 C CA . THR A 1 92 ? 33.681 -17.339 -36.598 1.00 61.25 92 THR A CA 1
ATOM 773 C C . THR A 1 92 ? 32.733 -17.872 -35.527 1.00 61.25 92 THR A C 1
ATOM 775 O O . THR A 1 92 ? 31.528 -17.894 -35.772 1.00 61.25 92 THR A O 1
ATOM 778 N N . PRO A 1 93 ? 33.218 -18.325 -34.359 1.00 61.88 93 PRO A N 1
ATOM 779 C CA . PRO A 1 93 ? 32.328 -18.681 -33.261 1.00 61.88 93 PRO A CA 1
ATOM 780 C C . PRO A 1 93 ? 31.442 -17.476 -32.929 1.00 61.88 93 PRO A C 1
ATOM 782 O O . PRO A 1 93 ? 31.946 -16.426 -32.536 1.00 61.88 93 PRO A O 1
ATOM 785 N N . GLU A 1 94 ? 30.140 -17.629 -33.156 1.00 69.06 94 GLU A N 1
ATOM 786 C CA . GLU A 1 94 ? 29.130 -16.650 -32.772 1.00 69.06 94 GLU A CA 1
ATOM 787 C C . GLU A 1 94 ? 28.732 -16.928 -31.322 1.00 69.06 94 GLU A C 1
ATOM 789 O O . GLU A 1 94 ? 28.408 -18.063 -30.961 1.00 69.06 94 GLU A O 1
ATOM 794 N N . ASP A 1 95 ? 28.771 -15.899 -30.488 1.00 72.12 95 ASP A N 1
ATOM 795 C CA . ASP A 1 95 ? 28.251 -15.931 -29.129 1.00 72.12 95 ASP A CA 1
ATOM 796 C C . ASP A 1 95 ? 26.941 -15.139 -29.057 1.00 72.12 95 ASP A C 1
ATOM 798 O O . ASP A 1 95 ? 26.583 -14.373 -29.955 1.00 72.12 95 ASP A O 1
ATOM 802 N N . VAL A 1 96 ? 26.196 -15.335 -27.976 1.00 74.19 96 VAL A N 1
ATOM 803 C CA . VAL A 1 96 ? 24.949 -14.612 -27.741 1.00 74.19 96 VAL A CA 1
ATOM 804 C C . VAL A 1 96 ? 25.255 -13.108 -27.601 1.00 74.19 96 VAL A C 1
ATOM 806 O O . VAL A 1 96 ? 26.211 -12.738 -26.906 1.00 74.19 96 VAL A O 1
ATOM 809 N N . PRO A 1 97 ? 24.453 -12.216 -28.220 1.00 79.56 97 PRO A N 1
ATOM 810 C CA . PRO A 1 97 ? 24.577 -10.782 -27.994 1.00 79.56 97 PRO A CA 1
ATOM 811 C C . PRO A 1 97 ? 24.492 -10.437 -26.502 1.00 79.56 97 PRO A C 1
ATOM 813 O O . PRO A 1 97 ? 23.670 -10.997 -25.773 1.00 79.56 97 PRO A O 1
ATOM 816 N N . GLY A 1 98 ? 25.318 -9.491 -26.047 1.00 80.31 98 GLY A N 1
ATOM 817 C CA . GLY A 1 98 ? 25.234 -8.957 -24.684 1.00 80.31 98 GLY A CA 1
ATOM 818 C C . GLY A 1 98 ? 23.881 -8.283 -24.385 1.00 80.31 98 GLY A C 1
ATOM 819 O O . GLY A 1 98 ? 23.070 -8.077 -25.291 1.00 80.31 98 GLY A O 1
ATOM 820 N N . PRO A 1 99 ? 23.602 -7.918 -23.122 1.00 86.88 99 PRO A N 1
ATOM 821 C CA . PRO A 1 99 ? 22.388 -7.180 -22.782 1.00 86.88 99 PRO A CA 1
ATOM 822 C C . PRO A 1 99 ? 22.395 -5.765 -23.395 1.00 86.88 99 PRO A C 1
ATOM 824 O O . PRO A 1 99 ? 23.469 -5.211 -23.636 1.00 86.88 99 PRO A O 1
ATOM 827 N N . PRO A 1 100 ? 21.216 -5.155 -23.624 1.00 90.12 100 PRO A N 1
ATOM 828 C CA . PRO A 1 100 ? 21.129 -3.756 -24.026 1.00 90.12 100 PRO A CA 1
ATOM 829 C C . PRO A 1 100 ? 21.635 -2.833 -22.913 1.00 90.12 100 PRO A C 1
ATOM 831 O O . PRO A 1 100 ? 21.531 -3.145 -21.724 1.00 90.12 100 PRO A O 1
ATOM 834 N N . GLU A 1 101 ? 22.144 -1.670 -23.301 1.00 91.25 101 GLU A N 1
ATOM 835 C CA . GLU A 1 101 ? 22.706 -0.695 -22.370 1.00 91.25 101 GLU A CA 1
ATOM 836 C C . GLU A 1 101 ? 21.751 0.449 -22.046 1.00 91.25 101 GLU A C 1
ATOM 838 O O . GLU A 1 101 ? 20.797 0.714 -22.772 1.00 91.25 101 GLU A O 1
ATOM 843 N N . LYS A 1 102 ? 22.035 1.156 -20.945 1.00 92.38 102 LYS A N 1
ATOM 844 C CA . LYS A 1 102 ? 21.314 2.353 -20.472 1.00 92.38 102 LYS A CA 1
ATOM 845 C C . LYS A 1 102 ? 19.795 2.242 -20.631 1.00 92.38 102 LYS A C 1
ATOM 847 O O . LYS A 1 102 ? 19.169 2.978 -21.391 1.00 92.38 102 LYS A O 1
ATOM 852 N N . ILE A 1 103 ? 19.213 1.305 -19.894 1.00 92.88 103 ILE A N 1
ATOM 853 C CA . ILE A 1 103 ? 17.767 1.107 -19.872 1.00 92.88 103 ILE A CA 1
ATOM 854 C C . ILE A 1 103 ? 17.122 2.284 -19.135 1.00 92.88 103 ILE A C 1
ATOM 856 O O . ILE A 1 103 ? 17.340 2.476 -17.940 1.00 92.88 103 ILE A O 1
ATOM 860 N N . LEU A 1 104 ? 16.310 3.049 -19.854 1.00 93.19 104 LEU A N 1
ATOM 861 C CA . LEU A 1 104 ? 15.498 4.144 -19.348 1.00 93.19 104 LEU A CA 1
ATOM 862 C C . LEU A 1 104 ? 14.025 3.771 -19.510 1.00 93.19 104 LEU A C 1
ATOM 864 O O . LEU A 1 104 ? 13.587 3.349 -20.581 1.00 93.19 104 LEU A O 1
ATOM 868 N N . VAL A 1 105 ? 13.258 3.923 -18.435 1.00 91.31 105 VAL A N 1
ATOM 869 C CA . VAL A 1 105 ? 11.815 3.673 -18.429 1.00 91.31 105 VAL A CA 1
ATOM 870 C C . VAL A 1 105 ? 11.127 4.920 -17.906 1.00 91.31 105 VAL A C 1
ATOM 872 O O . VAL A 1 105 ? 11.456 5.390 -16.819 1.00 91.31 105 VAL A O 1
ATOM 875 N N . SER A 1 106 ? 10.176 5.445 -18.672 1.00 90.06 106 SER A N 1
ATOM 876 C CA . SER A 1 106 ? 9.360 6.591 -18.276 1.00 90.06 106 SER A CA 1
ATOM 877 C C . SER A 1 106 ? 7.875 6.326 -18.526 1.00 90.06 106 SER A C 1
ATOM 879 O O . SER A 1 106 ? 7.528 5.560 -19.432 1.00 90.06 106 SER A O 1
ATOM 881 N N . PRO A 1 107 ? 6.974 6.927 -17.733 1.00 88.75 107 PRO A N 1
ATOM 882 C CA . PRO A 1 107 ? 5.551 6.904 -18.042 1.00 88.75 107 PRO A CA 1
ATOM 883 C C . PRO A 1 107 ? 5.300 7.660 -19.354 1.00 88.75 107 PRO A C 1
ATOM 885 O O . PRO A 1 107 ? 5.867 8.728 -19.584 1.00 88.75 107 PRO A O 1
ATOM 888 N N . ALA A 1 108 ? 4.480 7.081 -20.227 1.00 90.94 108 ALA A N 1
ATOM 889 C CA . ALA A 1 108 ? 3.973 7.742 -21.430 1.00 90.94 108 ALA A CA 1
ATOM 890 C C . ALA A 1 108 ? 2.494 8.130 -21.263 1.00 90.94 108 ALA A C 1
ATOM 892 O O . ALA A 1 108 ? 2.072 9.157 -21.784 1.00 90.94 108 ALA A O 1
ATOM 893 N N . SER A 1 109 ? 1.737 7.338 -20.499 1.00 91.06 109 SER A N 1
ATOM 894 C CA . SER A 1 109 ? 0.404 7.641 -19.972 1.00 91.06 109 SER A CA 1
ATOM 895 C C . SER A 1 109 ? 0.136 6.772 -18.735 1.00 91.06 109 SER A C 1
ATOM 897 O O . SER A 1 109 ? 0.988 5.967 -18.354 1.00 91.06 109 SER A O 1
ATOM 899 N N . ASP A 1 110 ? -1.066 6.854 -18.166 1.00 82.31 110 ASP A N 1
ATOM 900 C CA . ASP A 1 110 ? -1.502 6.002 -17.046 1.00 82.31 110 ASP A CA 1
ATOM 901 C C . ASP A 1 110 ? -1.505 4.500 -17.385 1.00 82.31 110 ASP A C 1
ATOM 903 O O . ASP A 1 110 ? -1.391 3.648 -16.508 1.00 82.31 110 ASP A O 1
ATOM 907 N N . THR A 1 111 ? -1.598 4.156 -18.673 1.00 86.94 111 THR A N 1
ATOM 908 C CA . THR A 1 111 ? -1.652 2.767 -19.158 1.00 86.94 111 THR A CA 1
ATOM 909 C C . THR A 1 111 ? -0.475 2.386 -20.052 1.00 86.94 111 THR A C 1
ATOM 911 O O . THR A 1 111 ? -0.429 1.267 -20.567 1.00 86.94 111 THR A O 1
ATOM 914 N N . SER A 1 112 ? 0.482 3.292 -20.277 1.00 88.75 112 SER A N 1
ATOM 915 C CA . SER A 1 112 ? 1.593 3.057 -21.198 1.00 88.75 112 SER A CA 1
ATOM 916 C C . SER A 1 112 ? 2.921 3.567 -20.650 1.00 88.75 112 SER A C 1
ATOM 918 O O . SER A 1 112 ? 3.014 4.619 -20.022 1.00 88.75 112 SER A O 1
ATOM 920 N N . MET A 1 113 ? 3.985 2.811 -20.914 1.00 90.19 113 MET A N 1
ATOM 921 C CA . MET A 1 113 ? 5.350 3.175 -20.543 1.00 90.19 113 MET A CA 1
ATOM 922 C C . MET A 1 113 ? 6.231 3.223 -21.784 1.00 90.19 113 MET A C 1
ATOM 924 O O . MET A 1 113 ? 6.152 2.359 -22.660 1.00 90.19 113 MET A O 1
ATOM 928 N N . ARG A 1 114 ? 7.103 4.224 -21.848 1.00 94.00 114 ARG A N 1
ATOM 929 C CA . ARG A 1 114 ? 8.156 4.309 -22.851 1.00 94.00 114 ARG A CA 1
ATOM 930 C C . ARG A 1 114 ? 9.399 3.621 -22.303 1.00 94.00 114 ARG A C 1
ATOM 932 O O . ARG A 1 114 ? 9.856 3.919 -21.203 1.00 94.00 114 ARG A O 1
ATOM 939 N N . VAL A 1 115 ? 9.950 2.709 -23.096 1.00 94.25 115 VAL A N 1
ATOM 940 C CA . VAL A 1 115 ? 11.205 2.016 -22.797 1.00 94.25 115 VAL A CA 1
ATOM 941 C C . VAL A 1 115 ? 12.228 2.437 -23.845 1.00 94.25 115 VAL A C 1
ATOM 943 O O . VAL A 1 115 ? 11.998 2.270 -25.041 1.00 94.25 115 VAL A O 1
ATOM 946 N N . GLN A 1 116 ? 13.338 3.012 -23.396 1.00 95.06 116 GLN A N 1
ATOM 947 C CA . GLN A 1 116 ? 14.478 3.400 -24.223 1.00 95.06 116 GLN A CA 1
ATOM 948 C C . GLN A 1 116 ? 15.719 2.659 -23.735 1.00 95.06 116 GLN A C 1
ATOM 950 O O . GLN A 1 116 ? 15.894 2.445 -22.539 1.00 95.06 116 GLN A O 1
ATOM 955 N N . PHE A 1 117 ? 16.571 2.241 -24.659 1.00 94.19 117 PHE A N 1
ATOM 956 C CA . PHE A 1 117 ? 17.834 1.575 -24.359 1.00 94.19 117 PHE A CA 1
ATOM 957 C C . PHE A 1 117 ? 18.773 1.714 -25.556 1.00 94.19 117 PHE A C 1
ATOM 959 O O . PHE A 1 117 ? 18.330 1.932 -26.686 1.00 94.19 117 PHE A O 1
ATOM 966 N N . PHE A 1 118 ? 20.068 1.574 -25.306 1.00 91.62 118 PHE A N 1
ATOM 967 C CA . PHE A 1 118 ? 21.076 1.438 -26.344 1.00 91.62 118 PHE A CA 1
ATOM 968 C C . PHE A 1 118 ? 21.272 -0.037 -26.717 1.00 91.62 118 PHE A C 1
ATOM 970 O O . PHE A 1 118 ? 21.046 -0.924 -25.886 1.00 91.62 118 PHE A O 1
ATOM 977 N N . PRO A 1 119 ? 21.691 -0.324 -27.962 1.00 88.38 119 PRO A N 1
ATOM 978 C CA . PRO A 1 119 ? 22.115 -1.662 -28.348 1.00 88.38 119 PRO A CA 1
ATOM 979 C C . PRO A 1 119 ? 23.223 -2.199 -27.426 1.00 88.38 119 PRO A C 1
ATOM 981 O O . PRO A 1 119 ? 23.886 -1.413 -26.745 1.00 88.38 119 PRO A O 1
ATOM 984 N N . PRO A 1 120 ? 23.450 -3.522 -27.412 1.00 86.94 120 PRO A N 1
ATOM 985 C CA . PRO A 1 120 ? 24.554 -4.111 -26.667 1.00 86.94 120 PRO A CA 1
ATOM 986 C C . PRO A 1 120 ? 25.911 -3.525 -27.061 1.00 86.94 120 PRO A C 1
ATOM 988 O O . PRO A 1 120 ? 26.122 -3.103 -28.198 1.00 86.94 120 PRO A O 1
ATOM 991 N N . LEU A 1 121 ? 26.852 -3.558 -26.126 1.00 81.25 121 LEU A N 1
ATOM 992 C CA . LEU A 1 121 ? 28.225 -3.117 -26.343 1.00 81.25 121 LEU A CA 1
ATOM 993 C C . LEU A 1 121 ? 28.950 -3.990 -27.387 1.00 81.25 121 LEU A C 1
ATOM 995 O O . LEU A 1 121 ? 28.638 -5.169 -27.550 1.00 81.25 121 LEU A O 1
ATOM 999 N N . ASN A 1 122 ? 29.959 -3.426 -28.062 1.00 74.12 122 ASN A N 1
ATOM 1000 C CA . ASN A 1 122 ? 30.794 -4.117 -29.061 1.00 74.12 122 ASN A CA 1
ATOM 1001 C C . ASN A 1 122 ? 30.042 -4.634 -30.304 1.00 74.12 122 ASN A C 1
ATOM 1003 O O . ASN A 1 122 ? 30.367 -5.703 -30.826 1.00 74.12 122 ASN A O 1
ATOM 1007 N N . VAL A 1 123 ? 29.068 -3.871 -30.810 1.00 72.19 123 VAL A N 1
ATOM 1008 C CA . VAL A 1 123 ? 28.463 -4.149 -32.122 1.00 72.19 123 VAL A CA 1
ATOM 1009 C C . VAL A 1 123 ? 29.527 -3.993 -33.209 1.00 72.19 123 VAL A C 1
ATOM 1011 O O . VAL A 1 123 ? 30.060 -2.901 -33.409 1.00 72.19 123 VAL A O 1
ATOM 1014 N N . LYS A 1 124 ? 29.841 -5.079 -33.914 1.00 68.81 124 LYS A N 1
ATOM 1015 C CA . LYS A 1 124 ? 30.685 -5.064 -35.113 1.00 68.81 124 LYS A CA 1
ATOM 1016 C C . LYS A 1 124 ? 29.818 -5.272 -36.362 1.00 68.81 124 LYS A C 1
ATOM 1018 O O . LYS A 1 124 ? 28.661 -5.678 -36.218 1.00 68.81 124 LYS A O 1
ATOM 1023 N N . PRO A 1 125 ? 30.331 -5.031 -37.583 1.00 69.25 125 PRO A N 1
ATOM 1024 C CA . PRO A 1 125 ? 29.611 -5.369 -38.814 1.00 69.25 125 PRO A CA 1
ATOM 1025 C C . PRO A 1 125 ? 29.165 -6.838 -38.866 1.00 69.25 125 PRO A C 1
ATOM 1027 O O . PRO A 1 125 ? 28.125 -7.145 -39.438 1.00 69.25 125 PRO A O 1
ATOM 1030 N N . GLU A 1 126 ? 29.920 -7.729 -38.219 1.00 67.88 126 GLU A N 1
ATOM 1031 C CA . GLU A 1 126 ? 29.633 -9.161 -38.101 1.00 67.88 126 GLU A CA 1
ATOM 1032 C C . GLU A 1 126 ? 28.605 -9.491 -36.999 1.00 67.88 126 GLU A C 1
ATOM 1034 O O . GLU A 1 126 ? 28.245 -10.648 -36.820 1.00 67.88 126 GLU A O 1
ATOM 1039 N N . GLY A 1 127 ? 28.122 -8.500 -36.244 1.00 64.06 127 GLY A N 1
ATOM 1040 C CA . GLY A 1 127 ? 27.175 -8.669 -35.141 1.00 64.06 127 GLY A CA 1
ATOM 1041 C C . GLY A 1 127 ? 27.771 -8.386 -33.759 1.00 64.06 127 GLY A C 1
ATOM 1042 O O . GLY A 1 127 ? 28.899 -7.910 -33.613 1.00 64.06 127 GLY A O 1
ATOM 1043 N N . VAL A 1 128 ? 26.992 -8.666 -32.713 1.00 63.75 128 VAL A N 1
ATOM 1044 C CA . VAL A 1 128 ? 27.421 -8.539 -31.312 1.00 63.75 128 VAL A CA 1
ATOM 1045 C C . VAL A 1 128 ? 27.949 -9.899 -30.883 1.00 63.75 128 VAL A C 1
ATOM 1047 O O . VAL A 1 128 ? 27.172 -10.829 -30.700 1.00 63.75 128 VAL A O 1
ATOM 1050 N N . ASN A 1 129 ? 29.270 -10.025 -30.767 1.00 69.00 129 ASN A N 1
ATOM 1051 C CA . ASN A 1 129 ? 29.962 -11.310 -30.605 1.00 69.00 129 ASN A CA 1
ATOM 1052 C C . ASN A 1 129 ? 29.722 -12.311 -31.756 1.00 69.00 129 ASN A C 1
ATOM 1054 O O . ASN A 1 129 ? 29.819 -13.515 -31.559 1.00 69.00 129 ASN A O 1
ATOM 1058 N N . GLY A 1 130 ? 29.433 -11.822 -32.964 1.00 68.12 130 GLY A N 1
ATOM 1059 C CA . GLY A 1 130 ? 29.261 -12.646 -34.167 1.00 68.12 130 GLY A CA 1
ATOM 1060 C C . GLY A 1 130 ? 27.813 -13.008 -34.510 1.00 68.12 130 GLY A C 1
ATOM 1061 O O . GLY A 1 130 ? 27.562 -13.401 -35.639 1.00 68.12 130 GLY A O 1
ATOM 1062 N N . ALA A 1 131 ? 26.847 -12.821 -33.602 1.00 73.31 131 ALA A N 1
ATOM 1063 C CA . ALA A 1 131 ? 25.427 -12.971 -33.927 1.00 73.31 131 ALA A CA 1
ATOM 1064 C C . ALA A 1 131 ? 24.753 -11.595 -34.126 1.00 73.31 131 ALA A C 1
ATOM 1066 O O . ALA A 1 131 ? 24.924 -10.692 -33.294 1.00 73.31 131 ALA A O 1
ATOM 1067 N N . PRO A 1 132 ? 23.954 -11.388 -35.191 1.00 76.06 132 PRO A N 1
ATOM 1068 C CA . PRO A 1 132 ? 23.177 -10.164 -35.349 1.00 76.06 132 PRO A CA 1
ATOM 1069 C C . PRO A 1 132 ? 22.037 -10.093 -34.321 1.00 76.06 132 PRO A C 1
ATOM 1071 O O . PRO A 1 132 ? 21.386 -11.092 -34.004 1.00 76.06 132 PRO A O 1
ATOM 1074 N N . VAL A 1 133 ? 21.745 -8.887 -33.824 1.00 81.56 133 VAL A N 1
ATOM 1075 C CA . VAL A 1 133 ? 20.587 -8.654 -32.950 1.00 81.56 133 VAL A CA 1
ATOM 1076 C C . VAL A 1 133 ? 19.318 -8.635 -33.801 1.00 81.56 133 VAL A C 1
ATOM 1078 O O . VAL A 1 133 ? 19.085 -7.702 -34.561 1.00 81.56 133 VAL A O 1
ATOM 1081 N N . ILE A 1 134 ? 18.488 -9.667 -33.661 1.00 83.25 134 ILE A N 1
ATOM 1082 C CA . ILE A 1 134 ? 17.248 -9.836 -34.441 1.00 83.25 134 ILE A CA 1
ATOM 1083 C C . ILE A 1 134 ? 16.005 -9.229 -33.775 1.00 83.25 134 ILE A C 1
ATOM 1085 O O . ILE A 1 134 ? 14.968 -9.081 -34.414 1.00 83.25 134 ILE A O 1
ATOM 1089 N N . GLY A 1 135 ? 16.082 -8.893 -32.488 1.00 86.56 135 GLY A N 1
ATOM 1090 C CA . GLY A 1 135 ? 14.966 -8.335 -31.734 1.00 86.56 135 GLY A CA 1
ATOM 1091 C C . GLY A 1 135 ? 15.231 -8.309 -30.234 1.00 86.56 135 GLY A C 1
ATOM 1092 O O . GLY A 1 135 ? 16.190 -8.904 -29.743 1.00 86.56 135 GLY A O 1
ATOM 1093 N N . TYR A 1 136 ? 14.349 -7.626 -29.507 1.00 88.44 136 TYR A N 1
ATOM 1094 C CA . TYR A 1 136 ? 14.425 -7.479 -28.057 1.00 88.44 136 TYR A CA 1
ATOM 1095 C C . TYR A 1 136 ? 13.195 -8.097 -27.399 1.00 88.44 136 TYR A C 1
ATOM 1097 O O . TYR A 1 136 ? 12.068 -7.894 -27.847 1.00 88.44 136 TYR A O 1
ATOM 1105 N N . LYS A 1 137 ? 13.413 -8.825 -26.302 1.00 89.56 137 LYS A N 1
ATOM 1106 C CA . LYS A 1 137 ? 12.343 -9.317 -25.433 1.00 89.56 137 LYS A CA 1
ATOM 1107 C C . LYS A 1 137 ? 12.185 -8.350 -24.262 1.00 89.56 137 LYS A C 1
ATOM 1109 O O . LYS A 1 137 ? 13.128 -8.153 -23.499 1.00 89.56 137 LYS A O 1
ATOM 1114 N N . VAL A 1 138 ? 10.999 -7.761 -24.115 1.00 90.38 138 VAL A N 1
ATOM 1115 C CA . VAL A 1 138 ? 10.668 -6.875 -22.992 1.00 90.38 138 VAL A CA 1
ATOM 1116 C C . VAL A 1 138 ? 9.680 -7.589 -22.081 1.00 90.38 138 VAL A C 1
ATOM 1118 O O . VAL A 1 138 ? 8.570 -7.907 -22.490 1.00 90.38 138 VAL A O 1
ATOM 1121 N N . GLU A 1 139 ? 10.086 -7.833 -20.839 1.00 89.69 139 GLU A N 1
ATOM 1122 C CA . GLU A 1 139 ? 9.237 -8.452 -19.819 1.00 89.69 139 GLU A CA 1
ATOM 1123 C C . GLU A 1 139 ? 8.829 -7.395 -18.799 1.00 89.69 139 GLU A C 1
ATOM 1125 O O . GLU A 1 139 ? 9.685 -6.783 -18.162 1.00 89.69 139 GLU A O 1
ATOM 1130 N N . VAL A 1 140 ? 7.526 -7.157 -18.659 1.00 86.88 140 VAL A N 1
ATOM 1131 C CA . VAL A 1 140 ? 6.965 -6.215 -17.685 1.00 86.88 140 VAL A CA 1
ATOM 1132 C C . VAL A 1 140 ? 6.375 -7.013 -16.529 1.00 86.88 140 VAL A C 1
ATOM 1134 O O . VAL A 1 140 ? 5.622 -7.956 -16.746 1.00 86.88 140 VAL A O 1
ATOM 1137 N N . ALA A 1 141 ? 6.720 -6.630 -15.303 1.00 82.44 141 ALA A N 1
ATOM 1138 C CA . ALA A 1 141 ? 6.120 -7.182 -14.098 1.00 82.44 141 ALA A CA 1
ATOM 1139 C C . ALA A 1 141 ? 5.119 -6.175 -13.533 1.00 82.44 141 ALA A C 1
ATOM 1141 O O . ALA A 1 141 ? 5.401 -4.972 -13.504 1.00 82.44 141 ALA A O 1
ATOM 1142 N N . ARG A 1 142 ? 3.970 -6.671 -13.070 1.00 79.31 142 ARG A N 1
ATOM 1143 C CA . ARG A 1 142 ? 3.034 -5.870 -12.284 1.00 79.31 142 ARG A CA 1
ATOM 1144 C C . ARG A 1 142 ? 3.559 -5.780 -10.852 1.00 79.31 142 ARG A C 1
ATOM 1146 O O . ARG A 1 142 ? 4.137 -6.739 -10.340 1.00 79.31 142 ARG A O 1
ATOM 1153 N N . ARG A 1 143 ? 3.385 -4.616 -10.227 1.00 81.69 143 ARG A N 1
ATOM 1154 C CA . ARG A 1 143 ? 3.622 -4.478 -8.790 1.00 81.69 143 ARG A CA 1
ATOM 1155 C C . ARG A 1 143 ? 2.630 -5.373 -8.042 1.00 81.69 143 ARG A C 1
ATOM 1157 O O . ARG A 1 143 ? 1.499 -5.552 -8.492 1.00 81.69 143 ARG A O 1
ATOM 1164 N N . VAL A 1 144 ? 3.107 -5.973 -6.962 1.00 89.38 144 VAL A N 1
ATOM 1165 C CA . VAL A 1 144 ? 2.274 -6.675 -5.991 1.00 89.38 144 VAL A CA 1
ATOM 1166 C C . VAL A 1 144 ? 2.253 -5.778 -4.770 1.00 89.38 144 VAL A C 1
ATOM 1168 O O . VAL A 1 144 ? 3.325 -5.417 -4.273 1.00 89.38 144 VAL A O 1
ATOM 1171 N N . ASP A 1 145 ? 1.054 -5.384 -4.371 1.00 93.56 145 ASP A N 1
ATOM 1172 C CA . ASP A 1 145 ? 0.842 -4.502 -3.233 1.00 93.56 145 ASP A CA 1
ATOM 1173 C C . ASP A 1 145 ? 1.106 -5.285 -1.947 1.00 93.56 145 ASP A C 1
ATOM 1175 O O . ASP A 1 145 ? 0.801 -6.481 -1.853 1.00 93.56 145 ASP A O 1
ATOM 1179 N N . GLU A 1 146 ? 1.744 -4.638 -0.974 1.00 95.62 146 GLU A N 1
ATOM 1180 C CA . GLU A 1 146 ? 1.985 -5.277 0.316 1.00 95.62 146 GLU A CA 1
ATOM 1181 C C . GLU A 1 146 ? 0.666 -5.333 1.083 1.00 95.62 146 GLU A C 1
ATOM 1183 O O . GLU A 1 146 ? -0.046 -4.333 1.164 1.00 95.62 146 GLU A O 1
ATOM 1188 N N . VAL A 1 147 ? 0.357 -6.485 1.675 1.00 96.88 147 VAL A N 1
ATOM 1189 C CA . VAL A 1 147 ? -0.834 -6.652 2.508 1.00 96.88 147 VAL A CA 1
ATOM 1190 C C . VAL A 1 147 ? -0.409 -6.966 3.933 1.00 96.88 147 VAL A C 1
ATOM 1192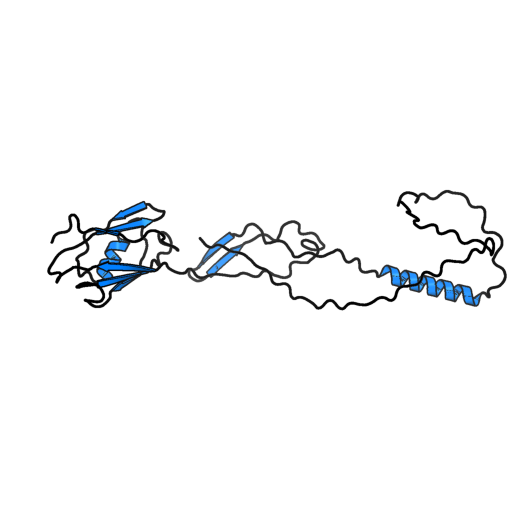 O O . VAL A 1 147 ? 0.316 -7.932 4.171 1.00 96.88 147 VAL A O 1
ATOM 1195 N N . GLN A 1 148 ? -0.886 -6.171 4.886 1.00 97.56 148 GLN A N 1
ATOM 1196 C CA . GLN A 1 148 ? -0.692 -6.400 6.313 1.00 97.56 148 GLN A CA 1
ATOM 1197 C C . GLN A 1 148 ? -2.036 -6.546 7.022 1.00 97.56 148 GLN A C 1
ATOM 1199 O O . GLN A 1 148 ? -3.040 -5.960 6.626 1.00 97.56 148 GLN A O 1
ATOM 1204 N N . THR A 1 149 ? -2.053 -7.318 8.105 1.00 97.50 149 THR A N 1
ATOM 1205 C CA . THR A 1 149 ? -3.230 -7.452 8.968 1.00 97.50 149 THR A CA 1
ATOM 1206 C C . THR A 1 149 ? -2.980 -6.792 10.312 1.00 97.50 149 THR A C 1
ATOM 1208 O O . THR A 1 149 ? -1.961 -7.066 10.947 1.00 97.50 149 THR A O 1
ATOM 1211 N N . PHE A 1 150 ? -3.932 -5.993 10.781 1.00 98.00 150 PHE A N 1
ATOM 1212 C CA . PHE A 1 150 ? -3.890 -5.346 12.087 1.00 98.00 150 PHE A CA 1
ATOM 1213 C C . PHE A 1 150 ? -5.074 -5.814 12.937 1.00 98.00 150 PHE A C 1
ATOM 1215 O O . PHE A 1 150 ? -6.231 -5.654 12.549 1.00 98.00 150 PHE A O 1
ATOM 1222 N N . SER A 1 151 ? -4.801 -6.426 14.090 1.00 97.06 151 SER A N 1
ATOM 1223 C CA . SER A 1 151 ? -5.837 -6.979 14.967 1.00 97.06 151 SER A CA 1
ATOM 1224 C C . SER A 1 151 ? -6.075 -6.097 16.186 1.00 97.06 151 SER A C 1
ATOM 1226 O O . SER A 1 151 ? -5.154 -5.856 16.966 1.00 97.06 151 SER A O 1
ATOM 1228 N N . VAL A 1 152 ? -7.329 -5.717 16.406 1.00 96.62 152 VAL A N 1
ATOM 1229 C CA . VAL A 1 152 ? -7.795 -5.076 17.638 1.00 96.62 152 VAL A CA 1
ATOM 1230 C C . VAL A 1 152 ? -8.518 -6.132 18.457 1.00 96.62 152 VAL A C 1
ATOM 1232 O O . VAL A 1 152 ? -9.526 -6.676 18.012 1.00 96.62 152 VAL A O 1
ATOM 1235 N N . ALA A 1 153 ? -8.004 -6.440 19.643 1.00 95.69 153 ALA A N 1
ATOM 1236 C CA . ALA A 1 153 ? -8.542 -7.488 20.499 1.00 95.69 153 ALA A CA 1
ATOM 1237 C C . ALA A 1 153 ? -8.516 -7.070 21.970 1.00 95.69 153 ALA A C 1
ATOM 1239 O O . ALA A 1 153 ? -7.653 -6.305 22.395 1.00 95.69 153 ALA A O 1
ATOM 1240 N N . ALA A 1 154 ? -9.428 -7.631 22.758 1.00 94.19 154 ALA A N 1
ATOM 1241 C CA . ALA A 1 154 ? -9.485 -7.436 24.199 1.00 94.19 154 ALA A CA 1
ATOM 1242 C C . ALA A 1 154 ? -9.887 -8.726 24.922 1.00 94.19 154 ALA A C 1
ATOM 1244 O O . ALA A 1 154 ? -10.538 -9.618 24.373 1.00 94.19 154 ALA A O 1
ATOM 1245 N N . ILE A 1 155 ? -9.509 -8.833 26.197 1.00 93.38 155 ILE A N 1
ATOM 1246 C CA . ILE A 1 155 ? -9.827 -10.008 27.021 1.00 93.38 155 ILE A CA 1
ATOM 1247 C C . ILE A 1 155 ? -11.342 -10.112 27.273 1.00 93.38 155 ILE A C 1
ATOM 1249 O O . ILE A 1 155 ? -11.861 -11.228 27.294 1.00 93.38 155 ILE A O 1
ATOM 1253 N N . GLY A 1 156 ? -12.038 -8.975 27.386 1.00 92.94 156 GLY A N 1
ATOM 1254 C CA . GLY A 1 156 ? -13.494 -8.868 27.536 1.00 92.94 156 GLY A CA 1
ATOM 1255 C C . GLY A 1 156 ? -14.129 -7.908 26.518 1.00 92.94 156 GLY A C 1
ATOM 1256 O O . GLY A 1 156 ? -13.418 -7.404 25.645 1.00 92.94 156 GLY A O 1
ATOM 1257 N N . PRO A 1 157 ? -15.451 -7.663 26.609 1.00 90.88 157 PRO A N 1
ATOM 1258 C CA . PRO A 1 157 ? -16.154 -6.729 25.732 1.00 90.88 157 PRO A CA 1
ATOM 1259 C C . PRO A 1 157 ? -15.545 -5.324 25.782 1.00 90.88 157 PRO A C 1
ATOM 1261 O O . PRO A 1 157 ? -15.272 -4.802 26.863 1.00 90.88 157 PRO A O 1
ATOM 1264 N N . ILE A 1 158 ? -15.361 -4.710 24.614 1.00 92.00 158 ILE A N 1
ATOM 1265 C CA . ILE A 1 158 ? -14.888 -3.329 24.490 1.00 92.00 158 ILE A CA 1
ATOM 1266 C C . ILE A 1 158 ? -16.117 -2.417 24.455 1.00 92.00 158 ILE A C 1
ATOM 1268 O O . ILE A 1 158 ? -16.968 -2.564 23.581 1.00 92.00 158 ILE A O 1
ATOM 1272 N N . LEU A 1 159 ? -16.240 -1.510 25.426 1.00 91.31 159 LEU A N 1
ATOM 1273 C CA . LEU A 1 159 ? -17.382 -0.587 25.527 1.00 91.31 159 LEU A CA 1
ATOM 1274 C C . LEU A 1 159 ? -17.050 0.800 24.975 1.00 91.31 159 LEU A C 1
ATOM 1276 O O . LEU A 1 159 ? -17.903 1.454 24.379 1.00 91.31 159 LEU A O 1
ATOM 1280 N N . ALA A 1 160 ? -15.806 1.229 25.152 1.00 92.56 160 ALA A N 1
ATOM 1281 C CA . ALA A 1 160 ? -15.268 2.481 24.657 1.00 92.56 160 ALA A CA 1
ATOM 1282 C C . ALA A 1 160 ? -13.728 2.371 24.611 1.00 92.56 160 ALA A C 1
ATOM 1284 O O . ALA A 1 160 ? -13.164 1.339 24.999 1.00 92.56 160 ALA A O 1
ATOM 1285 N N . GLY A 1 161 ? -13.066 3.369 24.026 1.00 93.69 161 GLY A N 1
ATOM 1286 C CA . GLY A 1 161 ? -11.619 3.365 23.840 1.00 93.69 161 GLY A CA 1
ATOM 1287 C C . GLY A 1 161 ? -11.162 3.702 22.427 1.00 93.69 161 GLY A C 1
ATOM 1288 O O . GLY A 1 161 ? -11.934 3.704 21.463 1.00 93.69 161 GLY A O 1
ATOM 1289 N N . GLY A 1 162 ? -9.860 3.921 22.299 1.00 95.69 162 GLY A N 1
ATOM 1290 C CA . GLY A 1 162 ? -9.190 4.071 21.018 1.00 95.69 162 GLY A CA 1
ATOM 1291 C C . GLY A 1 162 ? -7.721 3.686 21.100 1.00 95.69 162 GLY A C 1
ATOM 1292 O O . GLY A 1 162 ? -7.197 3.373 22.169 1.00 95.69 162 GLY A O 1
ATOM 1293 N N . TYR A 1 163 ? -7.063 3.711 19.954 1.00 97.25 163 TYR A N 1
ATOM 1294 C CA . TYR A 1 163 ? -5.647 3.409 19.807 1.00 97.25 163 TYR A CA 1
ATOM 1295 C C . TYR A 1 163 ? -5.040 4.280 18.710 1.00 97.25 163 TYR A C 1
ATOM 1297 O O . TYR A 1 163 ? -5.744 4.853 17.884 1.00 97.25 163 TYR A O 1
ATOM 1305 N N . LYS A 1 164 ? -3.720 4.379 18.701 1.00 97.81 164 LYS A N 1
ATOM 1306 C CA . LYS A 1 164 ? -2.934 4.944 17.612 1.00 97.81 164 LYS A CA 1
ATOM 1307 C C . LYS A 1 164 ? -2.244 3.820 16.871 1.00 97.81 164 LYS A C 1
ATOM 1309 O O . LYS A 1 164 ? -1.944 2.779 17.458 1.00 97.81 164 LYS A O 1
ATOM 1314 N N . VAL A 1 165 ? -1.968 4.051 15.599 1.00 98.19 165 VAL A N 1
ATOM 1315 C CA . VAL A 1 165 ? -1.165 3.154 14.778 1.00 98.19 165 VAL A CA 1
ATOM 1316 C C . VAL A 1 165 ? 0.106 3.889 14.389 1.00 98.19 165 VAL A C 1
ATOM 1318 O O . VAL A 1 165 ? 0.060 4.987 13.846 1.00 98.19 165 VAL A O 1
ATOM 1321 N N . THR A 1 166 ? 1.250 3.294 14.696 1.00 98.25 166 THR A N 1
ATOM 1322 C CA . THR A 1 166 ? 2.554 3.768 14.244 1.00 98.25 166 THR A CA 1
ATOM 1323 C C . THR A 1 166 ? 2.957 2.976 13.015 1.00 98.25 166 THR A C 1
ATOM 1325 O O . THR A 1 166 ? 2.998 1.742 13.049 1.00 98.25 166 THR A O 1
ATOM 1328 N N . PHE A 1 167 ? 3.291 3.691 11.946 1.00 97.75 167 PHE A N 1
ATOM 1329 C CA . PHE A 1 167 ? 3.823 3.118 10.725 1.00 97.75 167 PHE A CA 1
ATOM 1330 C C . PHE A 1 167 ? 5.232 3.636 10.464 1.00 97.75 167 PHE A C 1
ATOM 1332 O O . PHE A 1 167 ? 5.495 4.841 10.455 1.00 97.75 167 PHE A O 1
ATOM 1339 N N . LYS A 1 168 ? 6.147 2.697 10.237 1.00 96.50 168 LYS A N 1
ATOM 1340 C CA . LYS A 1 168 ? 7.537 2.969 9.897 1.00 96.50 168 LYS A CA 1
ATOM 1341 C C . LYS A 1 168 ? 7.805 2.482 8.484 1.00 96.50 168 LYS A C 1
ATOM 1343 O O . LYS A 1 168 ? 7.457 1.362 8.139 1.00 96.50 168 LYS A O 1
ATOM 1348 N N . ASN A 1 169 ? 8.475 3.297 7.686 1.00 94.12 169 ASN A N 1
ATOM 1349 C CA . ASN A 1 169 ? 8.987 2.885 6.386 1.00 94.12 169 ASN A CA 1
ATOM 1350 C C . ASN A 1 169 ? 10.290 3.635 6.068 1.00 94.12 169 ASN A C 1
ATOM 1352 O O . ASN A 1 169 ? 10.882 4.304 6.916 1.00 94.12 169 ASN A O 1
ATOM 1356 N N . SER A 1 170 ? 10.746 3.542 4.818 1.00 91.25 170 SER A N 1
ATOM 1357 C CA . SER A 1 170 ? 11.952 4.245 4.356 1.00 91.25 170 SER A CA 1
ATOM 1358 C C . SER A 1 170 ? 11.861 5.780 4.397 1.00 91.25 170 SER A C 1
ATOM 1360 O O . SER A 1 170 ? 12.882 6.444 4.223 1.00 91.25 170 SER A O 1
ATOM 1362 N N . ARG A 1 171 ? 10.667 6.352 4.610 1.00 91.50 171 ARG A N 1
ATOM 1363 C CA . ARG A 1 171 ? 10.427 7.800 4.689 1.00 91.50 171 ARG A CA 1
ATOM 1364 C C . ARG A 1 171 ? 10.435 8.337 6.117 1.00 91.50 171 ARG A C 1
ATOM 1366 O O . ARG A 1 171 ? 10.623 9.535 6.283 1.00 91.50 171 ARG A O 1
ATOM 1373 N N . GLY A 1 172 ? 10.273 7.482 7.125 1.00 94.25 172 GLY A N 1
ATOM 1374 C CA . GLY A 1 172 ? 10.240 7.899 8.523 1.00 94.25 172 GLY A CA 1
ATOM 1375 C C . GLY A 1 172 ? 9.318 7.039 9.377 1.00 94.25 172 GLY A C 1
ATOM 1376 O O . GLY A 1 172 ? 8.878 5.965 8.960 1.00 94.25 172 GLY A O 1
ATOM 1377 N N . ILE A 1 173 ? 9.054 7.530 10.585 1.00 97.25 173 ILE A N 1
ATOM 1378 C CA . ILE A 1 173 ? 8.127 6.942 11.551 1.00 97.25 173 ILE A CA 1
ATOM 1379 C C . ILE A 1 173 ? 7.043 7.978 11.795 1.00 97.25 173 ILE A C 1
ATOM 1381 O O . ILE A 1 173 ? 7.357 9.080 12.231 1.00 97.25 173 ILE A O 1
ATOM 1385 N N . GLU A 1 174 ? 5.799 7.601 11.544 1.00 97.88 174 GLU A N 1
ATOM 1386 C CA . GLU A 1 174 ? 4.638 8.457 11.761 1.00 97.88 174 GLU A CA 1
ATOM 1387 C C . GLU A 1 174 ? 3.596 7.703 12.586 1.00 97.88 174 GLU A C 1
ATOM 1389 O O . GLU A 1 174 ? 3.526 6.470 12.551 1.00 97.88 174 GLU A O 1
ATOM 1394 N N . THR A 1 175 ? 2.793 8.444 13.345 1.00 98.00 175 THR A N 1
ATOM 1395 C CA . THR A 1 175 ? 1.769 7.885 14.234 1.00 98.00 175 THR A CA 1
ATOM 1396 C C . THR A 1 175 ? 0.448 8.598 14.005 1.00 98.00 175 THR A C 1
ATOM 1398 O O . THR A 1 175 ? 0.399 9.827 13.979 1.00 98.00 175 THR A O 1
ATOM 1401 N N . THR A 1 176 ? -0.632 7.829 13.882 1.00 98.25 176 THR A N 1
ATOM 1402 C CA . THR A 1 176 ? -1.969 8.381 13.648 1.00 98.25 176 THR A CA 1
ATOM 1403 C C . THR A 1 176 ? -2.476 9.182 14.847 1.00 98.25 176 THR A C 1
ATOM 1405 O O . THR A 1 176 ? -2.024 9.033 15.992 1.00 98.25 176 THR A O 1
ATOM 1408 N N . SER A 1 177 ? -3.515 9.979 14.606 1.00 96.44 177 SER A N 1
ATOM 1409 C CA . SER A 1 177 ? -4.414 10.421 15.670 1.00 96.44 177 SER A CA 1
ATOM 1410 C C . SER A 1 177 ? -5.129 9.215 16.319 1.00 96.44 177 SER A C 1
ATOM 1412 O O . SER A 1 177 ? -4.972 8.065 15.895 1.00 96.44 177 SER A O 1
ATOM 1414 N N . CYS A 1 178 ? -5.871 9.447 17.406 1.00 97.50 178 CYS A N 1
ATOM 1415 C CA . CYS A 1 178 ? -6.592 8.362 18.075 1.00 97.50 178 CYS A CA 1
ATOM 1416 C C . CYS A 1 178 ? -7.736 7.842 17.202 1.00 97.50 178 CYS A C 1
ATOM 1418 O O . CYS A 1 178 ? -8.712 8.547 16.953 1.00 97.50 178 CYS A O 1
ATOM 1420 N N . ILE A 1 179 ? -7.631 6.574 16.824 1.00 97.75 179 ILE A N 1
ATOM 1421 C CA . ILE A 1 179 ? -8.629 5.814 16.084 1.00 97.75 179 ILE A CA 1
ATOM 1422 C C . ILE A 1 179 ? -9.556 5.129 17.099 1.00 97.75 179 ILE A C 1
ATOM 1424 O O . ILE A 1 179 ? -9.065 4.468 18.021 1.00 97.75 179 ILE A O 1
ATOM 1428 N N . PRO A 1 180 ? -10.889 5.260 16.981 1.00 96.56 180 PRO A N 1
ATOM 1429 C CA . PRO A 1 180 ? -11.815 4.580 17.881 1.00 96.56 180 PRO A CA 1
ATOM 1430 C C . PRO A 1 180 ? -11.705 3.056 17.742 1.00 96.56 180 PRO A C 1
ATOM 1432 O O . PRO A 1 180 ? -11.469 2.527 16.655 1.00 96.56 180 PRO A O 1
ATOM 1435 N N . TRP A 1 181 ? -11.920 2.323 18.839 1.00 95.56 181 TRP A N 1
ATOM 1436 C CA . TRP A 1 181 ? -11.755 0.861 18.876 1.00 95.56 181 TRP A CA 1
ATOM 1437 C C . TRP A 1 181 ? -12.580 0.118 17.806 1.00 95.56 181 TRP A C 1
ATOM 1439 O O . TRP A 1 181 ? -12.163 -0.922 17.294 1.00 95.56 181 TRP A O 1
ATOM 1449 N N . ASN A 1 182 ? -13.745 0.673 17.460 1.00 95.75 182 ASN A N 1
ATOM 1450 C CA . ASN A 1 182 ? -14.707 0.153 16.492 1.00 95.75 182 ASN A CA 1
ATOM 1451 C C . ASN A 1 182 ? -14.728 0.934 15.169 1.00 95.75 182 ASN A C 1
ATOM 1453 O O . ASN A 1 182 ? -15.750 0.885 14.474 1.00 95.75 182 ASN A O 1
ATOM 1457 N N . ALA A 1 183 ? -13.646 1.641 14.824 1.00 97.75 183 ALA A N 1
ATOM 1458 C CA . ALA A 1 183 ? -13.520 2.383 13.570 1.00 97.75 183 ALA A CA 1
ATOM 1459 C C . ALA A 1 183 ? -14.003 1.564 12.363 1.00 97.75 183 ALA A C 1
ATOM 1461 O O . ALA A 1 183 ? -13.733 0.366 12.252 1.00 97.75 183 ALA A O 1
ATOM 1462 N N . SER A 1 184 ? -14.759 2.193 11.461 1.00 98.19 184 SER A N 1
ATOM 1463 C CA . SER A 1 184 ? -15.058 1.585 10.163 1.00 98.19 184 SER A CA 1
ATOM 1464 C C . SER A 1 184 ? -13.772 1.440 9.346 1.00 98.19 184 SER A C 1
ATOM 1466 O O . SER A 1 184 ? -12.769 2.088 9.641 1.00 98.19 184 SER A O 1
ATOM 1468 N N . GLU A 1 185 ? -13.803 0.609 8.306 1.00 98.19 185 GLU A N 1
ATOM 1469 C CA . GLU A 1 185 ? -12.682 0.498 7.363 1.00 98.19 185 GLU A CA 1
ATOM 1470 C C . GLU A 1 185 ? -12.307 1.855 6.760 1.00 98.19 185 GLU A C 1
ATOM 1472 O O . GLU A 1 185 ? -11.144 2.225 6.823 1.00 98.19 185 GLU A O 1
ATOM 1477 N N . VAL A 1 186 ? -13.299 2.659 6.361 1.00 98.19 186 VAL A N 1
ATOM 1478 C CA . VAL A 1 186 ? -13.095 4.025 5.850 1.00 98.19 186 VAL A CA 1
ATOM 1479 C C . VAL A 1 186 ? -12.423 4.935 6.885 1.00 98.19 186 VAL A C 1
ATOM 1481 O O . VAL A 1 186 ? -11.527 5.699 6.552 1.00 98.19 186 VAL A O 1
ATOM 1484 N N . ALA A 1 187 ? -12.829 4.870 8.157 1.00 98.12 187 ALA A N 1
ATOM 1485 C CA . ALA A 1 187 ? -12.219 5.701 9.197 1.00 98.12 187 ALA A CA 1
ATOM 1486 C C . ALA A 1 187 ? -10.771 5.285 9.501 1.00 98.12 187 ALA A C 1
ATOM 1488 O O . ALA A 1 187 ? -9.934 6.138 9.784 1.00 98.12 187 ALA A O 1
ATOM 1489 N N . PHE A 1 188 ? -10.480 3.984 9.447 1.00 98.38 188 PHE A N 1
ATOM 1490 C CA . PHE A 1 188 ? -9.128 3.459 9.628 1.00 98.38 188 PHE A CA 1
ATOM 1491 C C . PHE A 1 188 ? -8.227 3.800 8.430 1.00 98.38 188 PHE A C 1
ATOM 1493 O O . PHE A 1 188 ? -7.077 4.177 8.627 1.00 98.38 188 PHE A O 1
ATOM 1500 N N . GLU A 1 189 ? -8.765 3.710 7.211 1.00 98.44 189 GLU A N 1
ATOM 1501 C CA . GLU A 1 189 ? -8.112 4.114 5.962 1.00 98.44 189 GLU A CA 1
ATOM 1502 C C . GLU A 1 189 ? -7.702 5.584 6.004 1.00 98.44 189 GLU A C 1
ATOM 1504 O O . GLU A 1 189 ? -6.513 5.881 5.943 1.00 98.44 189 GLU A O 1
ATOM 1509 N N . MET A 1 190 ? -8.656 6.488 6.252 1.00 98.38 190 MET A N 1
ATOM 1510 C CA . MET A 1 190 ? -8.373 7.923 6.352 1.00 98.38 190 MET A CA 1
ATOM 1511 C C . MET A 1 190 ? -7.303 8.231 7.405 1.00 98.38 190 MET A C 1
ATOM 1513 O O . MET A 1 190 ? -6.414 9.037 7.159 1.00 98.38 190 MET A O 1
ATOM 1517 N N . ALA A 1 191 ? -7.345 7.571 8.567 1.00 98.25 191 ALA A N 1
ATOM 1518 C CA . ALA A 1 191 ? -6.351 7.796 9.614 1.00 98.25 191 ALA A CA 1
ATOM 1519 C C . ALA A 1 191 ? -4.929 7.391 9.185 1.00 98.25 191 ALA A C 1
ATOM 1521 O O . ALA A 1 191 ? -3.964 8.013 9.627 1.00 98.25 191 ALA A O 1
ATOM 1522 N N . LEU A 1 192 ? -4.785 6.358 8.347 1.00 98.31 192 LEU A N 1
ATOM 1523 C CA . LEU A 1 192 ? -3.494 5.970 7.776 1.00 98.31 192 LEU A CA 1
ATOM 1524 C C . LEU A 1 192 ? -3.062 6.898 6.637 1.00 98.31 192 LEU A C 1
ATOM 1526 O O . LEU A 1 192 ? -1.880 7.221 6.558 1.00 98.31 192 LEU A O 1
ATOM 1530 N N . GLU A 1 193 ? -3.987 7.340 5.785 1.00 98.12 193 GLU A N 1
ATOM 1531 C CA . GLU A 1 193 ? -3.697 8.265 4.678 1.00 98.12 193 GLU A CA 1
ATOM 1532 C C . GLU A 1 193 ? -3.391 9.701 5.147 1.00 98.12 193 GLU A C 1
ATOM 1534 O O . GLU A 1 193 ? -2.782 10.477 4.416 1.00 98.12 193 GLU A O 1
ATOM 1539 N N . GLU A 1 194 ? -3.734 10.057 6.389 1.00 97.88 194 GLU A N 1
ATOM 1540 C CA . GLU A 1 194 ? -3.288 11.303 7.030 1.00 97.88 194 GLU A CA 1
ATOM 1541 C C . GLU A 1 194 ? -1.782 11.315 7.354 1.00 97.88 194 GLU A C 1
ATOM 1543 O O . GLU A 1 194 ? -1.213 12.383 7.603 1.00 97.88 194 GLU A O 1
ATOM 1548 N N . LEU A 1 195 ? -1.119 10.152 7.379 1.00 97.81 195 LEU A N 1
ATOM 1549 C CA . LEU A 1 195 ? 0.300 10.070 7.714 1.00 97.81 195 LEU A CA 1
ATOM 1550 C C . LEU A 1 195 ? 1.168 10.589 6.555 1.00 97.81 195 LEU A C 1
ATOM 1552 O O . LEU A 1 195 ? 1.080 10.066 5.448 1.00 97.81 195 LEU A O 1
ATOM 1556 N N . PRO A 1 196 ? 2.115 11.517 6.791 1.00 97.00 196 PRO A N 1
ATOM 1557 C CA . PRO A 1 196 ? 2.976 12.055 5.730 1.00 97.00 196 PRO A CA 1
ATOM 1558 C C . PRO A 1 196 ? 3.852 11.020 5.006 1.00 97.00 196 PRO A C 1
ATOM 1560 O O . PRO A 1 196 ? 4.405 11.306 3.943 1.00 97.00 196 PRO A O 1
ATOM 1563 N N . ASN A 1 197 ? 4.038 9.836 5.596 1.00 96.12 197 ASN A N 1
ATOM 1564 C CA . ASN A 1 197 ? 4.801 8.732 5.023 1.00 96.12 197 ASN A CA 1
ATOM 1565 C C . ASN A 1 197 ? 3.931 7.688 4.293 1.00 96.12 197 ASN A C 1
ATOM 1567 O O . ASN A 1 197 ? 4.482 6.676 3.846 1.00 96.12 197 ASN A O 1
ATOM 1571 N N . VAL A 1 198 ? 2.626 7.936 4.142 1.00 97.31 198 VAL A N 1
ATOM 1572 C CA . VAL A 1 198 ? 1.648 7.105 3.427 1.00 97.31 198 VAL A CA 1
ATOM 1573 C C . VAL A 1 198 ? 0.953 7.962 2.369 1.00 97.31 198 VAL A C 1
ATOM 1575 O O . VAL A 1 198 ? 0.579 9.094 2.635 1.00 97.31 198 VAL A O 1
ATOM 1578 N N . ASP A 1 199 ? 0.829 7.456 1.141 1.00 95.50 199 ASP A N 1
ATOM 1579 C CA . ASP A 1 199 ? 0.125 8.156 0.059 1.00 95.50 199 ASP A CA 1
ATOM 1580 C C . ASP A 1 199 ? -1.247 7.564 -0.254 1.00 95.50 199 ASP A C 1
ATOM 1582 O O . ASP A 1 199 ? -2.173 8.329 -0.495 1.00 95.50 199 ASP A O 1
ATOM 1586 N N . SER A 1 200 ? -1.381 6.236 -0.265 1.00 96.62 200 SER A N 1
ATOM 1587 C CA . SER A 1 200 ? -2.694 5.591 -0.314 1.00 96.62 200 SER A CA 1
ATOM 1588 C C . SER A 1 200 ? -2.644 4.177 0.253 1.00 96.62 200 SER A C 1
ATOM 1590 O O . SER A 1 200 ? -1.603 3.503 0.161 1.00 96.62 200 SER A O 1
ATOM 1592 N N . VAL A 1 201 ? -3.746 3.765 0.877 1.00 97.81 201 VAL A N 1
ATOM 1593 C CA . VAL A 1 201 ? -3.973 2.397 1.345 1.00 97.81 201 VAL A CA 1
ATOM 1594 C C . VAL A 1 201 ? -5.425 1.990 1.107 1.00 97.81 201 VAL A C 1
ATOM 1596 O O . VAL A 1 201 ? -6.335 2.767 1.350 1.00 97.81 201 VAL A O 1
ATOM 1599 N N . GLY A 1 202 ? -5.663 0.732 0.749 1.00 97.94 202 GLY A N 1
ATOM 1600 C CA . GLY A 1 202 ? -6.996 0.131 0.776 1.00 97.94 202 GLY A CA 1
ATOM 1601 C C . GLY A 1 202 ? -7.215 -0.665 2.061 1.00 97.94 202 GLY A C 1
ATOM 1602 O O . GLY A 1 202 ? -6.422 -1.560 2.373 1.00 97.94 202 GLY A O 1
ATOM 1603 N N . VAL A 1 203 ? -8.296 -0.398 2.800 1.00 98.56 203 VAL A N 1
ATOM 1604 C CA . VAL A 1 203 ? -8.605 -1.120 4.047 1.00 98.56 203 VAL A CA 1
ATOM 1605 C C . VAL A 1 203 ? -9.911 -1.898 3.933 1.00 98.56 203 VAL A C 1
ATOM 1607 O O . VAL A 1 203 ? -10.920 -1.408 3.444 1.00 98.56 203 VAL A O 1
ATOM 1610 N N . SER A 1 204 ? -9.917 -3.127 4.450 1.00 98.31 204 SER A N 1
ATOM 1611 C CA . SER A 1 204 ? -11.149 -3.884 4.699 1.00 98.31 204 SER A CA 1
ATOM 1612 C C . SER A 1 204 ? -11.203 -4.351 6.144 1.00 98.31 204 SER A C 1
ATOM 1614 O O . SER A 1 204 ? -10.180 -4.730 6.726 1.00 98.31 204 SER A O 1
ATOM 1616 N N . ARG A 1 205 ? -12.397 -4.330 6.743 1.00 98.25 205 ARG A N 1
ATOM 1617 C CA . ARG A 1 205 ? -12.593 -4.749 8.137 1.00 98.25 205 ARG A CA 1
ATOM 1618 C C . ARG A 1 205 ? -13.434 -6.016 8.239 1.00 98.25 205 ARG A C 1
ATOM 1620 O O . ARG A 1 205 ? -14.468 -6.162 7.596 1.00 98.25 205 ARG A O 1
ATOM 1627 N N . SER A 1 206 ? -13.024 -6.922 9.119 1.00 98.25 206 SER A N 1
ATOM 1628 C CA . SER A 1 206 ? -13.791 -8.121 9.451 1.00 98.25 206 SER A CA 1
ATOM 1629 C C . SER A 1 206 ? -15.094 -7.813 10.205 1.00 98.25 206 SER A C 1
ATOM 1631 O O . SER A 1 206 ? -15.304 -6.721 10.738 1.00 98.25 206 SER A O 1
ATOM 1633 N N . ALA A 1 207 ? -15.937 -8.834 10.373 1.00 96.81 207 ALA A N 1
ATOM 1634 C CA . ALA A 1 207 ? -16.989 -8.810 11.386 1.00 96.81 207 ALA A CA 1
ATOM 1635 C C . ALA A 1 207 ? -16.398 -8.780 12.813 1.00 96.81 207 ALA A C 1
ATOM 1637 O O . ALA A 1 207 ? -15.251 -9.190 13.039 1.00 96.81 207 ALA A O 1
ATOM 1638 N N . LEU A 1 208 ? -17.200 -8.314 13.775 1.00 95.06 208 LEU A N 1
ATOM 1639 C CA . LEU A 1 208 ? -16.857 -8.352 15.198 1.00 95.06 208 LEU A CA 1
ATOM 1640 C C . LEU A 1 208 ? -16.683 -9.807 15.656 1.00 95.06 208 LEU A C 1
ATOM 1642 O O . LEU A 1 208 ? -17.513 -10.660 15.351 1.00 95.06 208 LEU A O 1
ATOM 1646 N N . GLY A 1 209 ? -15.619 -10.080 16.409 1.00 93.69 209 GLY A N 1
ATOM 1647 C CA . GLY A 1 209 ? -15.305 -11.413 16.928 1.00 93.69 209 GLY A CA 1
ATOM 1648 C C . GLY A 1 209 ? -14.299 -12.200 16.087 1.00 93.69 209 GLY A C 1
ATOM 1649 O O . GLY A 1 209 ? -13.838 -13.244 16.541 1.00 93.69 209 GLY A O 1
ATOM 1650 N N . ALA A 1 210 ? -13.900 -11.698 14.910 1.00 95.44 210 ALA A N 1
ATOM 1651 C CA . ALA A 1 210 ? -12.785 -12.280 14.153 1.00 95.44 210 ALA A CA 1
ATOM 1652 C C . ALA A 1 210 ? -11.463 -12.197 14.936 1.00 95.44 210 ALA A C 1
ATOM 1654 O O . ALA A 1 210 ? -10.646 -13.113 14.894 1.00 95.44 210 ALA A O 1
ATOM 1655 N N . ALA A 1 211 ? -11.288 -11.113 15.695 1.00 95.12 211 ALA A N 1
ATOM 1656 C CA . ALA A 1 211 ? -10.352 -11.038 16.805 1.00 95.12 211 ALA A CA 1
ATOM 1657 C C . ALA A 1 211 ? -11.136 -11.091 18.126 1.00 95.12 211 ALA A C 1
ATOM 1659 O O . ALA A 1 211 ? -12.321 -10.748 18.171 1.00 95.12 211 ALA A O 1
ATOM 1660 N N . LYS A 1 212 ? -10.494 -11.509 19.223 1.00 95.56 212 LYS A N 1
ATOM 1661 C CA . LYS A 1 212 ? -11.156 -11.669 20.529 1.00 95.56 212 LYS A CA 1
ATOM 1662 C C . LYS A 1 212 ? -11.828 -10.357 20.963 1.00 95.56 212 LYS A C 1
ATOM 1664 O O . LYS A 1 212 ? -11.138 -9.393 21.276 1.00 95.56 212 LYS A O 1
ATOM 1669 N N . ASN A 1 213 ? -13.164 -10.337 20.972 1.00 94.06 213 ASN A N 1
ATOM 1670 C CA . ASN A 1 213 ? -13.994 -9.155 21.250 1.00 94.06 213 ASN A CA 1
ATOM 1671 C C . ASN A 1 213 ? -13.696 -7.926 20.364 1.00 94.06 213 ASN A C 1
ATOM 1673 O O . ASN A 1 213 ? -13.957 -6.800 20.780 1.00 94.06 213 ASN A O 1
ATOM 1677 N N . GLY A 1 214 ? -13.149 -8.117 19.160 1.00 95.69 214 GLY A N 1
ATOM 1678 C CA . GLY A 1 214 ? -12.744 -7.009 18.297 1.00 95.69 214 GLY A CA 1
ATOM 1679 C C . GLY A 1 214 ? -12.677 -7.369 16.815 1.00 95.69 214 GLY A C 1
ATOM 1680 O O . GLY A 1 214 ? -13.407 -8.247 16.346 1.00 95.69 214 GLY A O 1
ATOM 1681 N N . PHE A 1 215 ? -11.828 -6.660 16.073 1.00 97.38 215 PHE A N 1
ATOM 1682 C CA . PHE A 1 215 ? -11.794 -6.656 14.609 1.00 97.38 215 PHE A CA 1
ATOM 1683 C C . PHE A 1 215 ? -10.406 -7.005 14.069 1.00 97.38 215 PHE A C 1
ATOM 1685 O O . PHE A 1 215 ? -9.390 -6.773 14.725 1.00 97.38 215 PHE A O 1
ATOM 1692 N N . VAL A 1 216 ? -10.368 -7.513 12.840 1.00 98.31 216 VAL A N 1
ATOM 1693 C CA . VAL A 1 216 ? -9.155 -7.623 12.028 1.00 98.31 216 VAL A CA 1
ATOM 1694 C C . VAL A 1 216 ? -9.310 -6.691 10.832 1.00 98.31 216 VAL A C 1
ATOM 1696 O O . VAL A 1 216 ? -10.297 -6.777 10.101 1.00 98.31 216 VAL A O 1
ATOM 1699 N N . TYR A 1 217 ? -8.338 -5.806 10.647 1.00 98.56 217 TYR A N 1
ATOM 1700 C CA . TYR A 1 217 ? -8.218 -4.948 9.476 1.00 98.56 217 TYR A CA 1
ATOM 1701 C C . TYR A 1 217 ? -7.208 -5.575 8.524 1.00 98.56 217 TYR A C 1
ATOM 1703 O O . TYR A 1 217 ? -6.136 -5.999 8.959 1.00 98.56 217 TYR A O 1
ATOM 1711 N N . THR A 1 218 ? -7.546 -5.636 7.242 1.00 98.50 218 THR A N 1
ATOM 1712 C CA . THR A 1 218 ? -6.618 -6.005 6.171 1.00 98.50 218 THR A CA 1
ATOM 1713 C C . THR A 1 218 ? -6.281 -4.736 5.409 1.00 98.50 218 THR A C 1
ATOM 1715 O O . THR A 1 218 ? -7.172 -4.127 4.821 1.00 98.50 218 THR A O 1
ATOM 1718 N N . ILE A 1 219 ? -5.014 -4.339 5.464 1.00 98.38 219 ILE A N 1
ATOM 1719 C CA . ILE A 1 219 ? -4.470 -3.113 4.889 1.00 98.38 219 ILE A CA 1
ATOM 1720 C C . ILE A 1 219 ? -3.658 -3.500 3.662 1.00 98.38 219 ILE A C 1
ATOM 1722 O O . ILE A 1 219 ? -2.715 -4.282 3.771 1.00 98.38 219 ILE A O 1
ATOM 1726 N N . THR A 1 220 ? -4.020 -2.949 2.513 1.00 97.44 220 THR A N 1
ATOM 1727 C CA . THR A 1 220 ? -3.304 -3.100 1.247 1.00 97.44 220 THR A CA 1
ATOM 1728 C C . THR A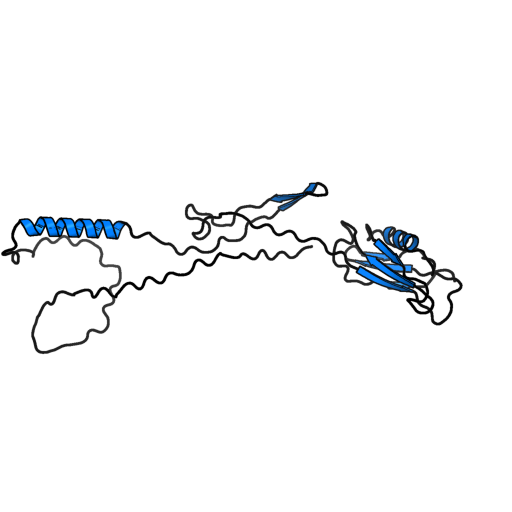 1 220 ? -2.608 -1.785 0.937 1.00 97.44 220 THR A C 1
ATOM 1730 O O . THR A 1 220 ? -3.264 -0.763 0.799 1.00 97.44 220 THR A O 1
ATOM 1733 N N . PHE A 1 221 ? -1.283 -1.795 0.842 1.00 96.94 221 PHE A N 1
ATOM 1734 C CA . PHE A 1 221 ? -0.494 -0.612 0.510 1.00 96.94 221 PHE A CA 1
ATOM 1735 C C . PHE A 1 221 ? -0.420 -0.442 -1.013 1.00 96.94 221 PHE A C 1
ATOM 1737 O O . PHE A 1 221 ? 0.494 -0.966 -1.654 1.00 96.94 221 PHE A O 1
ATOM 1744 N N . ASP A 1 222 ? -1.396 0.265 -1.581 1.00 94.94 222 ASP A N 1
ATOM 1745 C CA . ASP A 1 222 ? -1.589 0.488 -3.022 1.00 94.94 222 ASP A CA 1
ATOM 1746 C C . ASP A 1 222 ? -1.118 1.873 -3.512 1.00 94.94 222 ASP A C 1
ATOM 1748 O O . ASP A 1 222 ? -1.193 2.186 -4.705 1.00 94.94 222 ASP A O 1
ATOM 1752 N N . GLY A 1 223 ? -0.530 2.675 -2.621 1.00 93.56 223 GLY A N 1
ATOM 1753 C CA . GLY A 1 223 ? 0.115 3.943 -2.948 1.00 93.56 223 GLY A CA 1
ATOM 1754 C C . GLY A 1 223 ? 1.199 3.854 -4.037 1.00 93.56 223 GLY A C 1
ATOM 1755 O O . GLY A 1 223 ? 2.081 2.983 -4.052 1.00 93.56 223 GLY A O 1
ATOM 1756 N N . ALA A 1 224 ? 1.166 4.806 -4.971 1.00 89.12 224 ALA A N 1
ATOM 1757 C CA . ALA A 1 224 ? 2.030 4.827 -6.151 1.00 89.12 224 ALA A CA 1
ATOM 1758 C C . ALA A 1 224 ? 3.486 5.238 -5.855 1.00 89.12 224 ALA A C 1
ATOM 1760 O O . ALA A 1 224 ? 4.399 4.869 -6.609 1.00 89.12 224 ALA A O 1
ATOM 1761 N N . TYR A 1 225 ? 3.726 5.967 -4.760 1.00 89.56 225 TYR A N 1
ATOM 1762 C CA . TYR A 1 225 ? 4.994 6.630 -4.462 1.00 89.56 225 TYR A CA 1
ATOM 1763 C C . TYR A 1 225 ? 5.566 6.292 -3.084 1.00 89.56 225 TYR A C 1
ATOM 1765 O O . TYR A 1 225 ? 6.711 5.825 -3.019 1.00 89.56 225 TYR A O 1
ATOM 1773 N N . LEU A 1 226 ? 4.834 6.547 -1.994 1.00 93.56 226 LEU A N 1
ATOM 1774 C CA . LEU A 1 226 ? 5.389 6.495 -0.633 1.00 93.56 226 LEU A CA 1
ATOM 1775 C C . LEU A 1 226 ? 5.399 5.074 -0.080 1.00 93.56 226 LEU A C 1
ATOM 1777 O O . LEU A 1 226 ? 6.434 4.634 0.427 1.00 93.56 226 LEU A O 1
ATOM 1781 N N . VAL A 1 227 ? 4.313 4.329 -0.282 1.00 93.81 227 VAL A N 1
ATOM 1782 C CA . VAL A 1 227 ? 4.203 2.917 0.125 1.00 93.81 227 VAL A CA 1
ATOM 1783 C C . VAL A 1 227 ? 4.315 1.946 -1.052 1.00 93.81 227 VAL A C 1
ATOM 1785 O O . VAL A 1 227 ? 3.874 0.802 -1.001 1.00 93.81 227 VAL A O 1
ATOM 1788 N N . SER A 1 228 ? 4.985 2.376 -2.124 1.00 89.38 228 SER A N 1
ATOM 1789 C CA . SER A 1 228 ? 5.037 1.605 -3.363 1.00 89.38 228 SER A CA 1
ATOM 1790 C C . SER A 1 228 ? 5.970 0.378 -3.267 1.00 89.38 228 SER A C 1
ATOM 1792 O O . SER A 1 228 ? 7.194 0.454 -3.430 1.00 89.38 228 SER A O 1
ATOM 1794 N N . GLY A 1 229 ? 5.378 -0.798 -3.054 1.00 86.19 229 GLY A N 1
ATOM 1795 C CA . GLY A 1 229 ? 6.066 -2.088 -2.944 1.00 86.19 229 GLY A CA 1
ATOM 1796 C C . GLY A 1 229 ? 6.142 -2.614 -1.510 1.00 86.19 229 GLY A C 1
ATOM 1797 O O . GLY A 1 229 ? 5.312 -2.280 -0.675 1.00 86.19 229 GLY A O 1
ATOM 1798 N N . ARG A 1 230 ? 7.141 -3.460 -1.231 1.00 90.06 230 ARG A N 1
ATOM 1799 C CA . ARG A 1 230 ? 7.245 -4.190 0.042 1.00 90.06 230 ARG A CA 1
ATOM 1800 C C . ARG A 1 230 ? 7.377 -3.249 1.247 1.00 90.06 230 ARG A C 1
ATOM 1802 O O . ARG A 1 230 ? 8.349 -2.496 1.313 1.00 90.06 230 ARG A O 1
ATOM 1809 N N . GLN A 1 231 ? 6.482 -3.396 2.226 1.00 93.81 231 GLN A N 1
ATOM 1810 C CA . GLN A 1 231 ? 6.547 -2.729 3.534 1.00 93.81 231 GLN A CA 1
ATOM 1811 C C . GLN A 1 231 ? 7.013 -3.734 4.596 1.00 93.81 231 GLN A C 1
ATOM 1813 O O . GLN A 1 231 ? 6.235 -4.553 5.074 1.00 93.81 231 GLN A O 1
ATOM 1818 N N . SER A 1 232 ? 8.312 -3.731 4.917 1.00 90.94 232 SER A N 1
ATOM 1819 C CA . SER A 1 232 ? 8.917 -4.730 5.815 1.00 90.94 232 SER A CA 1
ATOM 1820 C C . SER A 1 232 ? 8.626 -4.514 7.297 1.00 90.94 232 SER A C 1
ATOM 1822 O O . SER A 1 232 ? 8.677 -5.473 8.064 1.00 90.94 232 SER A O 1
ATOM 1824 N N . ASP A 1 233 ? 8.392 -3.271 7.705 1.00 94.38 233 ASP A N 1
ATOM 1825 C CA . ASP A 1 233 ? 8.021 -2.940 9.076 1.00 94.38 233 ASP A CA 1
ATOM 1826 C C . ASP A 1 233 ? 6.499 -3.102 9.233 1.00 94.38 233 ASP A C 1
ATOM 1828 O O . ASP A 1 233 ? 5.719 -2.723 8.354 1.00 94.38 233 ASP A O 1
ATOM 1832 N N . LEU A 1 234 ? 6.081 -3.697 10.351 1.00 95.69 234 LEU A N 1
ATOM 1833 C CA . LEU A 1 234 ? 4.671 -3.923 10.658 1.00 95.69 234 LEU A CA 1
ATOM 1834 C C . LEU A 1 234 ? 4.045 -2.687 11.305 1.00 95.69 234 LEU A C 1
ATOM 1836 O O . LEU A 1 234 ? 4.708 -1.966 12.052 1.00 95.69 234 LEU A O 1
ATOM 1840 N N . LEU A 1 235 ? 2.748 -2.493 11.071 1.00 97.25 235 LEU A N 1
ATOM 1841 C CA . LEU A 1 235 ? 1.927 -1.542 11.821 1.00 97.25 235 LEU A CA 1
ATOM 1842 C C . LEU A 1 235 ? 1.926 -1.903 13.317 1.00 97.25 235 LEU A C 1
ATOM 1844 O O . LEU A 1 235 ? 1.650 -3.046 13.688 1.00 97.25 235 LEU A O 1
ATOM 1848 N N . VAL A 1 236 ? 2.206 -0.926 14.183 1.00 97.81 236 VAL A N 1
ATOM 1849 C CA . VAL A 1 236 ? 2.252 -1.118 15.643 1.00 97.81 236 VAL A CA 1
ATOM 1850 C C . VAL A 1 236 ? 1.145 -0.313 16.308 1.00 97.81 236 VAL A C 1
ATOM 1852 O O . VAL A 1 236 ? 1.051 0.892 16.109 1.00 97.81 236 VAL A O 1
ATOM 1855 N N . GLY A 1 237 ? 0.313 -0.978 17.110 1.00 97.00 237 GLY A N 1
ATOM 1856 C CA . GLY A 1 237 ? -0.776 -0.345 17.850 1.00 97.00 237 GLY A CA 1
ATOM 1857 C C . GLY A 1 237 ? -0.356 0.091 19.251 1.00 97.00 237 GLY A C 1
ATOM 1858 O O . GLY A 1 237 ? 0.350 -0.648 19.935 1.00 97.00 237 GLY A O 1
ATOM 1859 N N . ASP A 1 238 ? -0.840 1.249 19.697 1.00 96.44 238 ASP A N 1
ATOM 1860 C CA . ASP A 1 238 ? -0.673 1.741 21.070 1.00 96.44 238 ASP A CA 1
ATOM 1861 C C . ASP A 1 238 ? -1.967 2.393 21.578 1.00 96.44 238 ASP A C 1
ATOM 1863 O O . ASP A 1 238 ? -2.561 3.231 20.907 1.00 96.44 238 ASP A O 1
ATOM 1867 N N . THR A 1 239 ? -2.418 2.030 22.777 1.00 94.94 239 THR A N 1
ATOM 1868 C CA . THR A 1 239 ? -3.610 2.615 23.416 1.00 94.94 239 THR A CA 1
ATOM 1869 C C . THR A 1 239 ? -3.292 3.863 24.245 1.00 94.94 239 THR A C 1
ATOM 1871 O O . THR A 1 239 ? -4.198 4.525 24.753 1.00 94.94 239 THR A O 1
ATOM 1874 N N . THR A 1 240 ? -2.013 4.190 24.429 1.00 94.62 240 THR A N 1
ATOM 1875 C CA . THR A 1 240 ? -1.573 5.262 25.323 1.00 94.62 240 THR A CA 1
ATOM 1876 C C . THR A 1 240 ? -2.070 6.631 24.856 1.00 94.62 240 THR A C 1
ATOM 1878 O O . THR A 1 240 ? -1.866 7.059 23.719 1.00 94.62 240 THR A O 1
ATOM 1881 N N . GLY A 1 241 ? -2.720 7.359 25.766 1.00 90.94 241 GLY A N 1
ATOM 1882 C CA . GLY A 1 241 ? -3.201 8.718 25.507 1.00 90.94 241 GLY A CA 1
ATOM 1883 C C . GLY A 1 241 ? -4.449 8.804 24.625 1.00 90.94 241 GLY A C 1
ATOM 1884 O O . GLY A 1 241 ? -4.870 9.914 24.303 1.00 90.94 241 GLY A O 1
ATOM 1885 N N . CYS A 1 242 ? -5.063 7.676 24.262 1.00 93.19 242 CYS A N 1
ATOM 1886 C CA . CYS A 1 242 ? -6.399 7.657 23.678 1.00 93.19 242 CYS A CA 1
ATOM 1887 C C . CYS A 1 242 ? -7.444 7.482 24.777 1.00 93.19 242 CYS A C 1
ATOM 1889 O O . CYS A 1 242 ? -7.256 6.708 25.715 1.00 93.19 242 CYS A O 1
ATOM 1891 N N . ARG A 1 243 ? -8.528 8.264 24.701 1.00 81.81 243 ARG A N 1
ATOM 1892 C CA . ARG A 1 243 ? -9.585 8.219 25.717 1.00 81.81 243 ARG A CA 1
ATOM 1893 C C . ARG A 1 243 ? -10.234 6.838 25.733 1.00 81.81 243 ARG A C 1
ATOM 1895 O O . ARG A 1 243 ? -10.501 6.288 24.665 1.00 81.81 243 ARG A O 1
ATOM 1902 N N . ALA A 1 244 ? -10.454 6.339 26.948 1.00 61.66 244 ALA A N 1
ATOM 1903 C CA . ALA A 1 244 ? -11.277 5.176 27.243 1.00 61.66 244 ALA A CA 1
ATOM 1904 C C . ALA A 1 244 ? -12.757 5.488 27.040 1.00 61.66 244 ALA A C 1
ATOM 1906 O O . ALA A 1 244 ? -13.161 6.665 27.197 1.00 61.66 244 ALA A O 1
#

Sequence (244 aa):
MIYRRVQWTSPRRPLRRYFSPPIRLLLCLVQKDPRRFVWIKNLSIKARDILPSTRTSMARSCFRRLWPSRIHLVMLLFGLLLIAIANAAFFTPEDVPGPPEKILVSPASDTSMRVQFFPPLNVKPEGVNGAPVIGYKVEVARRVDEVQTFSVAAIGPILAGGYKVTFKNSRGIETTSCIPWNASEVAFEMALEELPNVDSVGVSRSALGAAKNGFVYTITFDGAYLVSGRQSDLLVGDTTGCRA

InterPro domains:
  IPR003961 Fibronectin type III [cd00063] (97-140)
  IPR013783 Immunoglobulin-like fold [G3DSA:2.60.40.10] (84-185)
  IPR036116 Fibronectin type III superfamily [SSF49265] (90-144)

Secondary structure (DSSP, 8-state):
---------------------------------SS-----------S---S---------S------HHHHHHHHHHHHHHHHHHHT-------BPPPPPEEEEEEEEETTEEEEEEEPPSSEETTEETBB--------PPPP--EEEEEEE--SS---S-EEEEEEEETTEEEEPPPEETT--HHHHHHHHHTSTT-S--EEEEPPTTSBTTBEEEEEEE--SSSS-S---SPPEEE-TTS--